Protein AF-A0A4Z0KUQ4-F1 (afdb_monomer_lite)

Foldseek 3Di:
DDQLVVLLVVLVVLLVVLVVVVVVQVPDPDDDPDPDDPLVSLVVLLVSLQSNLVSLVVVLVVDPDLVSSLVSLVSNLVSLVSSVVSPNPCSVLVSLQSLLVRPPLVSSVVCLVVLVVCVLLVNLSSLLSLLSNLLDPVPPPNPDNLSSLVSLVLNCVVPVPDPCSCVSCCVRQNVDPVSVVVSCVSCVPPDPVSRHSDDPPPD

Sequence (203 aa):
PNDPAIALGYFQRAAEILHRQLALRESTPYKLIDNGGYTDYENDLQNIHFSIGIC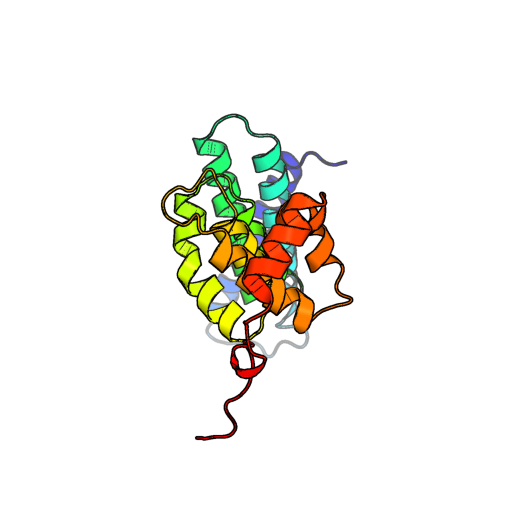NQRLSKQEFDTEKRSAYEKELLDNLWLAHQFGHKEAWGLFLLNIFEVKDITLAHKHLELVQQEANKGTLHAMVTLSRLHGNKHDRTLFNMKLSARWAHFAFTLYPDNEIVMDCLDHLHFDSFWKRFRFAWYTVRIPNSELPGQVNSMV

Radius of gyration: 20.31 Å; chains: 1; bounding box: 45×50×61 Å

Secondary structure (DSSP, 8-state):
---HHHHHHHHHHHHHHHHHHHHHHHT-SS----SS-TTHHHHHHHHHHHHHHHHHHHHHHH---HHHHHHHHHHHHHHHHHHHHTT-TTHHHHHHHHHHH-S-HHHHHHTHHHHHHHHHTT-HHHHHHHHHHHH-TT-TTT--HHHHHHHHHHHHHH-TT-HHHHHHHIIIIISSHHHHHHHHHHHTT--GGG-TT---S--

pLDDT: mean 90.64, std 12.78, range [38.56, 98.5]

Organism: NCBI:txid436295

Structure (mmCIF, N/CA/C/O backbone):
data_AF-A0A4Z0KUQ4-F1
#
_entry.id   AF-A0A4Z0KUQ4-F1
#
loop_
_atom_site.group_PDB
_atom_site.id
_atom_site.type_symbol
_atom_site.label_atom_id
_atom_site.label_alt_id
_atom_site.label_comp_id
_atom_site.label_asym_id
_atom_site.label_entity_id
_atom_site.label_seq_id
_atom_site.pdbx_PDB_ins_code
_atom_site.Cartn_x
_atom_site.Cartn_y
_atom_site.Cartn_z
_atom_site.occupancy
_atom_site.B_iso_or_equiv
_atom_site.auth_seq_id
_atom_site.auth_comp_id
_atom_site.auth_asym_id
_atom_site.auth_atom_id
_atom_site.pdbx_PDB_model_num
ATOM 1 N N . PRO A 1 1 ? -21.483 14.708 -1.318 1.00 51.06 1 PRO A N 1
ATOM 2 C CA . PRO A 1 1 ? -20.466 13.919 -0.578 1.00 51.06 1 PRO A CA 1
ATOM 3 C C . PRO A 1 1 ? -20.264 14.516 0.819 1.00 51.06 1 PRO A C 1
ATOM 5 O O . PRO A 1 1 ? -20.111 15.729 0.913 1.00 51.06 1 PRO A O 1
ATOM 8 N N . ASN A 1 2 ? -20.327 13.704 1.879 1.00 63.25 2 ASN A N 1
ATOM 9 C CA . ASN A 1 2 ? -20.108 14.183 3.249 1.00 63.25 2 ASN A CA 1
ATOM 10 C C . ASN A 1 2 ? -18.659 14.666 3.419 1.00 63.25 2 ASN A C 1
ATOM 12 O O . ASN A 1 2 ? -17.738 14.044 2.885 1.00 63.25 2 ASN A O 1
ATOM 16 N N . ASP A 1 3 ? -18.480 15.771 4.142 1.00 87.19 3 ASP A N 1
ATOM 17 C CA . ASP A 1 3 ? -17.174 16.331 4.495 1.00 87.19 3 ASP A CA 1
ATOM 18 C C . ASP A 1 3 ? -16.319 15.262 5.215 1.00 87.19 3 ASP A C 1
ATOM 20 O O . ASP A 1 3 ? -16.781 14.694 6.216 1.00 87.19 3 ASP A O 1
ATOM 24 N N . PRO A 1 4 ? -15.106 14.941 4.716 1.00 86.62 4 PRO A N 1
ATOM 25 C CA . PRO A 1 4 ? -14.260 13.907 5.303 1.00 86.62 4 PRO A CA 1
ATOM 26 C C . PRO A 1 4 ? -13.894 14.186 6.765 1.00 86.62 4 PRO A C 1
ATOM 28 O O . PRO A 1 4 ? -13.753 13.227 7.520 1.00 86.62 4 PRO A O 1
ATOM 31 N N . ALA A 1 5 ? -13.798 15.453 7.186 1.00 89.94 5 ALA A N 1
ATOM 32 C CA . ALA A 1 5 ? -13.508 15.812 8.573 1.00 89.94 5 ALA A CA 1
ATOM 33 C C . ALA A 1 5 ? -14.694 15.502 9.498 1.00 89.94 5 ALA A C 1
ATOM 35 O O . ALA A 1 5 ? -14.520 14.954 10.588 1.00 89.94 5 ALA A O 1
ATOM 36 N N . ILE A 1 6 ? -15.917 15.788 9.041 1.00 90.44 6 ILE A N 1
ATOM 37 C CA . ILE A 1 6 ? -17.140 15.465 9.785 1.00 90.44 6 ILE A CA 1
ATOM 38 C C . ILE A 1 6 ? -17.290 13.943 9.908 1.00 90.44 6 ILE A C 1
ATOM 40 O O . ILE A 1 6 ? -17.531 13.429 11.001 1.00 90.44 6 ILE A O 1
ATOM 44 N N . ALA A 1 7 ? -17.108 13.214 8.803 1.00 91.81 7 ALA A N 1
ATOM 45 C CA . ALA A 1 7 ? -17.169 11.754 8.794 1.00 91.81 7 ALA A CA 1
ATOM 46 C C . ALA A 1 7 ? -16.107 11.126 9.712 1.00 91.81 7 ALA A C 1
ATOM 48 O O . ALA A 1 7 ? -16.430 10.229 10.489 1.00 91.81 7 ALA A O 1
ATOM 49 N N . LEU A 1 8 ? -14.872 11.643 9.682 1.00 93.12 8 LEU A N 1
ATOM 50 C CA . LEU A 1 8 ? -13.786 11.201 10.557 1.00 93.12 8 LEU A CA 1
ATOM 51 C C . LEU A 1 8 ? -14.186 11.300 12.034 1.00 93.12 8 LEU A C 1
ATOM 53 O O . LEU A 1 8 ? -14.050 10.325 12.769 1.00 93.12 8 LEU A O 1
ATOM 57 N N . GLY A 1 9 ? -14.754 12.437 12.447 1.00 91.38 9 GLY A N 1
ATOM 58 C CA . GLY A 1 9 ? -15.203 12.634 13.825 1.00 91.38 9 GLY A CA 1
ATOM 59 C C . GLY A 1 9 ? -16.291 11.645 14.260 1.00 91.38 9 GLY A C 1
ATOM 60 O O . GLY A 1 9 ? -16.288 11.196 15.406 1.00 91.38 9 GLY A O 1
ATOM 61 N N . TYR A 1 10 ? -17.208 11.264 13.364 1.00 93.50 10 TYR A N 1
ATOM 62 C CA . TYR A 1 10 ? -18.207 10.232 13.664 1.00 93.50 10 TYR A CA 1
ATOM 63 C C . TYR A 1 10 ? -17.579 8.847 13.818 1.00 93.50 10 TYR A C 1
ATOM 65 O O . TYR A 1 10 ? -17.885 8.149 14.786 1.00 93.50 10 TYR A O 1
ATOM 73 N N . PHE A 1 11 ? -16.685 8.462 12.906 1.00 93.69 11 PHE A N 1
ATOM 74 C CA . PHE A 1 11 ? -16.031 7.157 12.965 1.00 93.69 11 PHE A CA 1
ATOM 75 C C . PHE A 1 11 ? -15.109 7.017 14.178 1.00 93.69 11 PHE A C 1
ATOM 77 O O . PHE A 1 11 ? -15.134 5.978 14.829 1.00 93.69 11 PHE A O 1
ATOM 84 N N . GLN A 1 12 ? -14.366 8.065 14.545 1.00 93.62 12 GLN A N 1
ATOM 85 C CA . GLN A 1 12 ? -13.533 8.065 15.752 1.00 93.62 12 GLN A CA 1
ATOM 86 C C . GLN A 1 12 ? -14.373 7.856 17.016 1.00 93.62 12 GLN A C 1
ATOM 88 O O . GLN A 1 12 ? -14.056 6.996 17.833 1.00 93.62 12 GLN A O 1
ATOM 93 N N . ARG A 1 13 ? -15.503 8.565 17.143 1.00 94.00 13 ARG A N 1
ATOM 94 C CA . ARG A 1 13 ? -16.426 8.369 18.273 1.00 94.00 13 ARG A CA 1
ATOM 95 C C . ARG A 1 13 ? -17.006 6.956 18.300 1.00 94.00 13 ARG A C 1
ATOM 97 O O . ARG A 1 13 ? -17.110 6.369 19.372 1.00 94.00 13 ARG A O 1
ATOM 104 N N . ALA A 1 14 ? -17.379 6.408 17.144 1.00 91.56 14 ALA A N 1
ATOM 105 C CA . ALA A 1 14 ? -17.883 5.041 17.053 1.00 91.56 14 ALA A CA 1
ATOM 106 C C . ALA A 1 14 ? -16.816 4.017 17.480 1.00 91.56 14 ALA A C 1
ATOM 108 O O . ALA A 1 14 ? -17.104 3.147 18.301 1.00 91.56 14 ALA A O 1
ATOM 109 N N . ALA A 1 15 ? -15.575 4.173 17.004 1.00 91.94 15 ALA A N 1
ATOM 110 C CA . ALA A 1 15 ? -14.448 3.334 17.403 1.00 91.94 15 ALA A CA 1
ATOM 111 C C . ALA A 1 15 ? -14.208 3.396 18.917 1.00 91.94 15 ALA A C 1
ATOM 113 O O . ALA A 1 15 ? -14.089 2.358 19.560 1.00 91.94 15 ALA A O 1
ATOM 114 N N . GLU A 1 16 ? -14.192 4.594 19.512 1.00 92.69 16 GLU A N 1
ATOM 115 C CA . GLU A 1 16 ? -14.018 4.761 20.961 1.00 92.69 16 GLU A CA 1
ATOM 116 C C . GLU A 1 16 ? -15.095 4.032 21.773 1.00 92.69 16 GLU A C 1
ATOM 118 O O . GLU A 1 16 ? -14.786 3.414 22.793 1.00 92.69 16 GLU A O 1
ATOM 123 N N . ILE A 1 17 ? -16.357 4.102 21.341 1.00 90.44 17 ILE A N 1
ATOM 124 C CA . ILE A 1 17 ? -17.463 3.411 22.013 1.00 90.44 17 ILE A CA 1
ATOM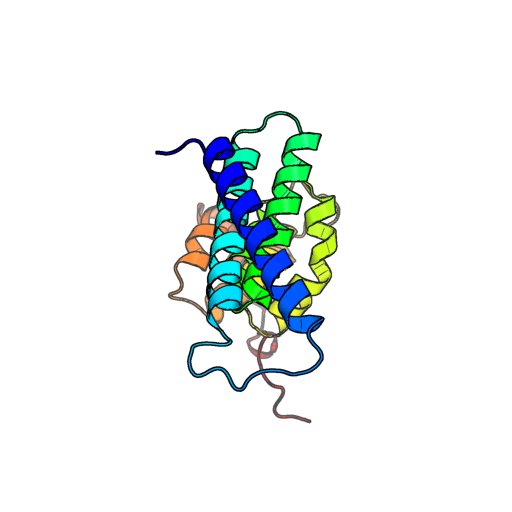 125 C C . ILE A 1 17 ? -17.248 1.897 21.949 1.00 90.44 17 ILE A C 1
ATOM 127 O O . ILE A 1 17 ? -17.331 1.235 22.983 1.00 90.44 17 ILE A O 1
ATOM 131 N N . LEU A 1 18 ? -16.933 1.353 20.771 1.00 87.31 18 LEU A N 1
ATOM 132 C CA . LEU A 1 18 ? -16.730 -0.086 20.586 1.00 87.31 18 LEU A CA 1
ATOM 133 C C . LEU A 1 18 ? -15.509 -0.606 21.352 1.00 87.31 18 LEU A C 1
ATOM 135 O O . LEU A 1 18 ? -15.608 -1.628 22.027 1.00 87.31 18 LEU A O 1
ATOM 139 N N . HIS A 1 19 ? -14.394 0.130 21.353 1.00 88.81 19 HIS A N 1
ATOM 140 C CA . HIS A 1 19 ? -13.215 -0.216 22.155 1.00 88.81 19 HIS A CA 1
ATOM 141 C C . HIS A 1 19 ? -13.530 -0.260 23.654 1.00 88.81 19 HIS A C 1
ATOM 143 O O . HIS A 1 19 ? -13.093 -1.177 24.349 1.00 88.81 19 HIS A O 1
ATOM 149 N N . ARG A 1 20 ? -14.347 0.671 24.170 1.00 88.38 20 ARG A N 1
ATOM 150 C CA . ARG A 1 20 ? -14.803 0.619 25.572 1.00 88.38 20 ARG A CA 1
ATOM 151 C C . ARG A 1 20 ? -15.671 -0.609 25.848 1.00 88.38 20 ARG A C 1
ATOM 153 O O . ARG A 1 20 ? -15.514 -1.216 26.903 1.00 88.38 20 ARG A O 1
ATOM 160 N N . GLN A 1 21 ? -16.554 -0.989 24.924 1.00 86.31 21 GLN A N 1
ATOM 161 C CA . GLN A 1 21 ? -17.380 -2.195 25.071 1.00 86.31 21 GLN A CA 1
ATOM 162 C C . GLN A 1 21 ? -16.525 -3.470 25.087 1.00 86.31 21 GLN A C 1
ATOM 164 O O . GLN A 1 21 ? -16.737 -4.336 25.937 1.00 86.31 21 GLN A O 1
ATOM 169 N N . LEU A 1 22 ? -15.512 -3.562 24.218 1.00 84.25 22 LEU A N 1
ATOM 170 C CA . LEU A 1 22 ? -14.559 -4.675 24.220 1.00 84.25 22 LEU A CA 1
ATOM 171 C C . LEU A 1 22 ? -13.760 -4.749 25.525 1.00 84.25 22 LEU A C 1
ATOM 173 O O . LEU A 1 22 ? -13.674 -5.820 26.123 1.00 84.25 22 LEU A O 1
ATOM 177 N N . ALA A 1 23 ? -13.247 -3.619 26.016 1.00 85.94 23 ALA A N 1
ATOM 178 C CA . ALA A 1 23 ? -12.504 -3.576 27.274 1.00 85.94 23 ALA A CA 1
ATOM 179 C C . ALA A 1 23 ? -13.372 -3.991 28.478 1.00 85.94 23 ALA A C 1
ATOM 181 O O . ALA A 1 23 ? -12.937 -4.771 29.328 1.00 85.94 23 ALA A O 1
ATOM 182 N N . LEU A 1 24 ? -14.627 -3.525 28.539 1.00 83.38 24 LEU A N 1
ATOM 183 C CA . LEU A 1 24 ? -15.583 -3.938 29.573 1.00 83.38 24 LEU A CA 1
ATOM 184 C C . LEU A 1 24 ? -15.838 -5.449 29.518 1.00 83.38 24 LEU A C 1
ATOM 186 O O . LEU A 1 24 ? -15.779 -6.128 30.548 1.00 83.38 24 LEU A O 1
ATOM 190 N N . ARG A 1 25 ? -16.039 -5.992 28.313 1.00 76.88 25 ARG A N 1
ATOM 191 C CA . ARG A 1 25 ? -16.217 -7.431 28.080 1.00 76.88 25 ARG A CA 1
ATOM 192 C C . ARG A 1 25 ? -15.020 -8.239 28.583 1.00 76.88 25 ARG A C 1
ATOM 194 O O . ARG A 1 25 ? -15.213 -9.232 29.280 1.00 76.88 25 ARG A O 1
ATOM 201 N N . GLU A 1 26 ? -13.799 -7.818 28.265 1.00 79.62 26 GLU A N 1
ATOM 202 C CA . GLU A 1 26 ? -12.569 -8.494 28.704 1.00 79.62 26 GLU A CA 1
ATOM 203 C C . GLU A 1 26 ? -12.367 -8.443 30.221 1.00 79.62 26 GLU A C 1
ATOM 205 O O . GLU A 1 26 ? -11.843 -9.389 30.804 1.00 79.62 26 GLU A O 1
ATOM 210 N N . SER A 1 27 ? -12.837 -7.379 30.876 1.00 80.69 27 SER A N 1
ATOM 211 C CA . SER A 1 27 ? -12.729 -7.215 32.329 1.00 80.69 27 SER A CA 1
ATOM 212 C C . SER A 1 27 ? -13.768 -8.002 33.147 1.00 80.69 27 SER A C 1
ATOM 214 O O . SER A 1 27 ? -13.696 -8.017 34.376 1.00 80.69 27 SER A O 1
ATOM 216 N N . THR A 1 28 ? -14.740 -8.661 32.500 1.00 75.50 28 THR A N 1
ATOM 217 C CA . THR A 1 28 ? -15.858 -9.326 33.190 1.00 75.50 28 THR A CA 1
ATOM 218 C C . THR A 1 28 ? -15.502 -10.781 33.573 1.00 75.50 28 THR A C 1
ATOM 220 O O . THR A 1 28 ? -15.271 -11.603 32.685 1.00 75.50 28 THR A O 1
ATOM 223 N N . PRO A 1 29 ? -15.489 -11.153 34.875 1.00 60.44 29 PRO A N 1
ATOM 224 C CA . PRO A 1 29 ? -14.924 -12.424 35.363 1.00 60.44 29 PRO A CA 1
ATOM 225 C C . PRO A 1 29 ? -15.766 -13.678 35.072 1.00 60.44 29 PRO A C 1
ATOM 227 O O . PRO A 1 29 ? -15.249 -14.790 35.159 1.00 60.44 29 PRO A O 1
ATOM 230 N N . TYR A 1 30 ? -17.039 -13.525 34.695 1.00 62.09 30 TYR A N 1
ATOM 231 C CA . TYR A 1 30 ? -17.918 -14.633 34.316 1.00 62.09 30 TYR A CA 1
ATOM 232 C C . TYR A 1 30 ? -18.539 -14.340 32.953 1.00 62.09 30 TYR A C 1
ATOM 234 O O . TYR A 1 30 ? -19.497 -13.575 32.846 1.00 62.09 30 TYR A O 1
ATOM 242 N N . LYS A 1 31 ? -17.974 -14.937 31.900 1.00 61.03 31 LYS A N 1
ATOM 243 C CA . LYS A 1 31 ? -18.536 -14.866 30.549 1.00 61.03 31 LYS A CA 1
ATOM 244 C C . LYS A 1 31 ? -19.865 -15.620 30.553 1.00 61.03 31 LYS A C 1
ATOM 246 O O . LYS A 1 31 ? -19.872 -16.849 30.582 1.00 61.03 31 LYS A O 1
ATOM 251 N N . LEU A 1 32 ? -20.984 -14.898 30.565 1.00 60.72 32 LEU A N 1
ATOM 252 C CA . LEU A 1 32 ? -22.274 -15.490 30.217 1.00 60.72 32 LEU A CA 1
ATOM 253 C C . LEU A 1 32 ? -22.120 -16.113 28.822 1.00 60.72 32 LEU A C 1
ATOM 255 O O . LEU A 1 32 ? -21.548 -15.479 27.933 1.00 60.72 32 LEU A O 1
ATOM 259 N N . ILE A 1 33 ? -22.547 -17.369 28.663 1.00 54.16 33 ILE A N 1
ATOM 260 C CA . ILE A 1 33 ? -22.587 -18.036 27.358 1.00 54.16 33 ILE A CA 1
ATOM 261 C C . ILE A 1 33 ? -23.578 -17.240 26.513 1.00 54.16 33 ILE A C 1
ATOM 263 O O . ILE A 1 33 ? -24.777 -17.258 26.792 1.00 54.16 33 ILE A O 1
ATOM 267 N N . ASP A 1 34 ? -23.058 -16.486 25.551 1.00 55.22 34 ASP A N 1
ATOM 268 C CA . ASP A 1 34 ? -23.842 -15.537 24.778 1.00 55.22 34 ASP A CA 1
ATOM 269 C C . ASP A 1 34 ? -24.348 -16.210 23.500 1.00 55.22 34 ASP A C 1
ATOM 271 O O . ASP A 1 34 ? -23.573 -16.755 22.710 1.00 55.22 34 ASP A O 1
ATOM 275 N N . ASN A 1 35 ? -25.666 -16.198 23.310 1.00 49.53 35 ASN A N 1
ATOM 276 C CA . ASN A 1 35 ? -26.345 -16.828 22.174 1.00 49.53 35 ASN A CA 1
ATOM 277 C C . ASN A 1 35 ? -26.387 -15.910 20.930 1.00 49.53 35 ASN A C 1
ATOM 279 O O . ASN A 1 35 ? -27.136 -16.184 19.992 1.00 49.53 35 ASN A O 1
ATOM 283 N N . GLY A 1 36 ? -25.587 -14.837 20.904 1.00 47.56 36 GLY A N 1
ATOM 284 C CA . GLY A 1 36 ? -25.472 -13.900 19.786 1.00 47.56 36 GLY A CA 1
ATOM 285 C C . GLY A 1 36 ? -24.078 -13.275 19.678 1.00 47.56 36 GLY A C 1
ATOM 286 O O . GLY A 1 36 ? -23.738 -12.378 20.434 1.00 47.56 36 GLY A O 1
ATOM 287 N N . GLY A 1 37 ? -23.290 -13.760 18.713 1.00 49.44 37 GLY A N 1
ATOM 288 C CA . GLY A 1 37 ? -22.273 -12.992 17.982 1.00 49.44 37 GLY A CA 1
ATOM 289 C C . GLY A 1 37 ? -21.141 -12.316 18.762 1.00 49.44 37 GLY A C 1
ATOM 290 O O . GLY A 1 37 ? -20.979 -11.105 18.666 1.00 49.44 37 GLY A O 1
ATOM 291 N N . TYR A 1 38 ? -20.244 -13.080 19.397 1.00 54.09 38 TYR A N 1
ATOM 292 C CA . TYR A 1 38 ? -18.947 -12.578 19.908 1.00 54.09 38 TYR A CA 1
ATOM 293 C C . TYR A 1 38 ? -18.060 -11.862 18.858 1.00 54.09 38 TYR A C 1
ATOM 295 O O . TYR A 1 38 ? -16.994 -11.372 19.208 1.00 54.09 38 TYR A O 1
ATOM 303 N N . THR A 1 39 ? -18.474 -11.837 17.590 1.00 61.16 39 THR A N 1
ATOM 304 C CA . THR A 1 39 ? -17.762 -11.323 16.416 1.00 61.16 39 THR A CA 1
ATOM 305 C C . THR A 1 39 ? -18.233 -9.949 15.941 1.00 61.16 39 THR A C 1
ATOM 307 O O . THR A 1 39 ? -17.596 -9.384 15.057 1.00 61.16 39 THR A O 1
ATOM 310 N N . ASP A 1 40 ? -19.347 -9.420 16.453 1.00 74.69 40 ASP A N 1
ATOM 311 C CA . ASP A 1 40 ? -20.020 -8.282 15.809 1.00 74.69 40 ASP A CA 1
ATOM 312 C C . ASP A 1 40 ? -19.296 -6.950 16.059 1.00 74.69 40 ASP A C 1
ATOM 314 O O . ASP A 1 40 ? -19.114 -6.171 15.127 1.00 74.69 40 ASP A O 1
ATOM 318 N N . TYR A 1 41 ? -18.763 -6.721 17.265 1.00 81.44 41 TYR A N 1
ATOM 319 C CA . TYR A 1 41 ? -18.002 -5.499 17.564 1.00 81.44 41 TYR A CA 1
ATOM 320 C C . TYR A 1 41 ? -16.649 -5.453 16.852 1.00 81.44 41 TYR A C 1
ATOM 322 O O . TYR A 1 41 ? -16.261 -4.408 16.336 1.00 81.44 41 TYR A O 1
ATOM 330 N N . GLU A 1 42 ? -15.930 -6.571 16.788 1.00 84.25 42 GLU A N 1
ATOM 331 C CA . GLU A 1 42 ? -14.692 -6.694 16.020 1.00 84.25 42 GLU A CA 1
ATOM 332 C C . GLU A 1 42 ? -14.955 -6.530 14.514 1.00 84.25 42 GLU A C 1
ATOM 334 O O . GLU A 1 42 ? -14.201 -5.834 13.828 1.00 84.25 42 GLU A O 1
ATOM 339 N N . ASN A 1 43 ? -16.064 -7.092 14.013 1.00 86.12 43 ASN A N 1
ATOM 340 C CA . ASN A 1 43 ? -16.505 -6.910 12.630 1.00 86.12 43 ASN A CA 1
ATOM 341 C C . ASN A 1 43 ? -16.902 -5.459 12.313 1.00 86.12 43 ASN A C 1
ATOM 343 O O . ASN A 1 43 ? -16.689 -4.998 11.190 1.00 86.12 43 ASN A O 1
ATOM 347 N N . ASP A 1 44 ? -17.461 -4.725 13.269 1.00 89.44 44 ASP A N 1
ATOM 348 C CA . ASP A 1 44 ? -17.744 -3.302 13.099 1.00 89.44 44 ASP A CA 1
ATOM 349 C C . ASP A 1 44 ? -16.452 -2.477 13.150 1.00 89.44 44 ASP A C 1
ATOM 351 O O . ASP A 1 44 ? -16.246 -1.580 12.327 1.00 89.44 44 ASP A O 1
ATOM 355 N N . LEU A 1 45 ? -15.531 -2.819 14.057 1.00 92.38 45 LEU A N 1
ATOM 356 C CA . LEU A 1 45 ? -14.241 -2.143 14.198 1.00 92.38 45 LEU A CA 1
ATOM 357 C C . LEU A 1 45 ? -13.367 -2.263 12.950 1.00 92.38 45 LEU A C 1
ATOM 359 O O . LEU A 1 45 ? -12.765 -1.260 12.564 1.00 92.38 45 LEU A O 1
ATOM 363 N N . GLN A 1 46 ? -13.325 -3.418 12.273 1.00 93.81 46 GLN A N 1
ATOM 364 C CA . GLN A 1 46 ? -12.585 -3.532 11.006 1.00 93.81 46 GLN A CA 1
ATOM 365 C C . GLN A 1 46 ? -13.078 -2.517 9.958 1.00 93.81 46 GLN A C 1
ATOM 367 O O . GLN A 1 46 ? -12.266 -1.862 9.303 1.00 93.81 46 GLN A O 1
ATOM 372 N N . ASN A 1 47 ? -14.397 -2.324 9.837 1.00 94.62 47 ASN A N 1
ATOM 373 C CA . ASN A 1 47 ? -15.003 -1.423 8.853 1.00 94.62 47 ASN A CA 1
ATOM 374 C C . ASN A 1 47 ? -14.842 0.048 9.255 1.00 94.62 47 ASN A C 1
ATOM 376 O O . ASN A 1 47 ? -14.618 0.918 8.406 1.00 94.62 47 ASN A O 1
ATOM 380 N N . ILE A 1 48 ? -14.936 0.337 10.555 1.00 95.31 48 ILE A N 1
ATOM 381 C CA . ILE A 1 48 ? -14.741 1.683 11.096 1.00 95.31 48 ILE A CA 1
ATOM 382 C C . ILE A 1 48 ? -13.288 2.119 10.917 1.00 95.31 48 ILE A C 1
ATOM 384 O O . ILE A 1 48 ? -13.055 3.196 10.372 1.00 95.31 48 ILE A O 1
ATOM 388 N N . HIS A 1 49 ? -12.313 1.288 11.294 1.00 97.81 49 HIS A N 1
ATOM 389 C CA . HIS A 1 49 ? -10.898 1.600 11.092 1.00 97.81 49 HIS A CA 1
ATOM 390 C C . HIS A 1 49 ? -10.566 1.776 9.608 1.00 97.81 49 HIS A C 1
ATOM 392 O O . HIS A 1 49 ? -9.905 2.746 9.237 1.00 97.81 49 HIS A O 1
ATOM 398 N N . PHE A 1 50 ? -11.108 0.926 8.732 1.00 97.25 50 PHE A N 1
ATOM 399 C CA . PHE A 1 50 ? -10.958 1.110 7.291 1.00 97.25 50 PHE A CA 1
ATOM 400 C C . PHE A 1 50 ? -11.486 2.481 6.839 1.00 97.25 50 PHE A C 1
ATOM 402 O O . PHE A 1 50 ? -10.789 3.230 6.153 1.00 97.25 50 PHE A O 1
ATOM 409 N N . SER A 1 51 ? -12.682 2.862 7.296 1.00 96.75 51 SER A N 1
ATOM 410 C CA . SER A 1 51 ? -13.311 4.146 6.965 1.00 96.75 51 SER A CA 1
ATOM 411 C C . SER A 1 51 ? -12.528 5.353 7.497 1.00 96.75 51 SER A C 1
ATOM 413 O O . SER A 1 51 ? -12.385 6.349 6.783 1.00 96.75 51 SER A O 1
ATOM 415 N N . ILE A 1 52 ? -11.965 5.261 8.709 1.00 97.50 52 ILE A N 1
ATOM 416 C CA . ILE A 1 52 ? -11.053 6.271 9.272 1.00 97.50 52 ILE A CA 1
ATOM 417 C C . ILE A 1 52 ? -9.830 6.432 8.365 1.00 97.50 52 ILE A C 1
ATOM 419 O O . ILE A 1 52 ? -9.474 7.560 8.018 1.00 97.50 52 ILE A O 1
ATOM 423 N N . GLY A 1 53 ? -9.234 5.320 7.921 1.00 97.00 53 GLY A N 1
ATOM 424 C CA . GLY A 1 53 ? -8.134 5.325 6.959 1.00 97.00 53 GLY A CA 1
ATOM 425 C C . GLY A 1 53 ? -8.490 6.112 5.694 1.00 97.00 53 GLY A C 1
ATOM 426 O O . GLY A 1 53 ? -7.811 7.079 5.350 1.00 97.00 53 GLY A O 1
ATOM 427 N N . ILE A 1 54 ? -9.614 5.789 5.051 1.00 96.62 54 ILE A N 1
ATOM 428 C CA . ILE A 1 54 ? -10.072 6.489 3.838 1.00 96.62 54 ILE A CA 1
ATOM 429 C C . ILE A 1 54 ? -10.310 7.990 4.078 1.00 96.62 54 ILE A C 1
ATOM 431 O O . ILE A 1 54 ? -9.962 8.814 3.226 1.00 96.62 54 ILE A O 1
ATOM 435 N N . CYS A 1 55 ? -10.875 8.377 5.225 1.00 96.62 55 CYS A N 1
ATOM 436 C CA . CYS A 1 55 ? -11.025 9.786 5.594 1.00 96.62 5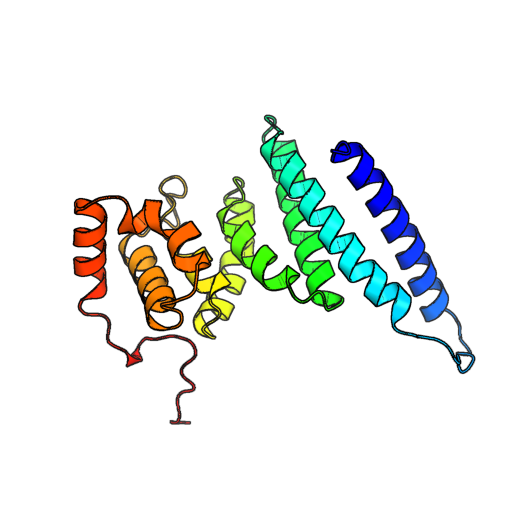5 CYS A CA 1
ATOM 437 C C . CYS A 1 55 ? -9.667 10.494 5.683 1.00 96.62 55 CYS A C 1
ATOM 439 O O . CYS A 1 55 ? -9.488 11.543 5.060 1.00 96.62 55 CYS A O 1
ATOM 441 N N . ASN A 1 56 ? -8.701 9.900 6.384 1.00 97.25 56 ASN A N 1
ATOM 442 C CA . ASN A 1 56 ? -7.354 10.450 6.520 1.00 97.25 56 ASN A CA 1
ATOM 443 C C . ASN A 1 56 ? -6.621 10.549 5.174 1.00 97.25 56 ASN A C 1
ATOM 445 O O . ASN A 1 56 ? -5.963 11.554 4.917 1.00 97.25 56 ASN A O 1
ATOM 449 N N . GLN A 1 57 ? -6.808 9.588 4.262 1.00 96.38 57 GLN A N 1
ATOM 450 C CA . GLN A 1 57 ? -6.264 9.673 2.900 1.00 96.38 57 GLN A CA 1
ATOM 451 C C . GLN A 1 57 ? -6.818 10.879 2.124 1.00 96.38 57 GLN A C 1
ATOM 453 O O . GLN A 1 57 ? -6.106 11.535 1.364 1.00 96.38 57 GLN A O 1
ATOM 458 N N . ARG A 1 58 ? -8.113 11.175 2.276 1.00 95.50 58 ARG A N 1
ATOM 459 C CA . ARG A 1 58 ? -8.739 12.326 1.607 1.00 95.50 58 ARG A CA 1
ATOM 460 C C . ARG A 1 58 ? -8.257 13.642 2.205 1.00 95.50 58 ARG A C 1
ATOM 462 O O . ARG A 1 58 ? -7.958 14.563 1.450 1.00 95.50 58 ARG A O 1
ATOM 469 N N . LEU A 1 59 ? -8.157 13.710 3.532 1.00 95.75 59 LEU A N 1
ATOM 470 C CA . LEU A 1 59 ? -7.659 14.886 4.244 1.00 95.75 59 LEU A CA 1
ATOM 471 C C . LEU A 1 59 ? -6.189 15.161 3.907 1.00 95.75 59 LEU A C 1
ATOM 473 O O . LEU A 1 59 ? -5.850 16.294 3.581 1.00 95.75 59 LEU A O 1
ATOM 477 N N . SER A 1 60 ? -5.333 14.135 3.859 1.00 96.25 60 SER A N 1
ATOM 478 C CA . SER A 1 60 ? -3.920 14.304 3.493 1.00 96.25 60 SER A CA 1
ATOM 479 C C . SER A 1 60 ? -3.734 14.836 2.065 1.00 96.25 60 SER A C 1
ATOM 481 O O . SER A 1 60 ? -2.837 15.641 1.810 1.00 96.25 60 SER A O 1
ATOM 483 N N . LYS A 1 61 ? -4.609 14.449 1.127 1.00 94.50 61 LYS A N 1
ATOM 484 C CA . LYS A 1 61 ? -4.604 14.955 -0.258 1.00 94.50 61 LYS A CA 1
ATOM 485 C C . LYS A 1 61 ? -5.035 16.423 -0.365 1.00 94.50 61 LYS A C 1
ATOM 487 O O . LYS A 1 61 ? -4.650 17.083 -1.328 1.00 94.50 61 LYS A O 1
ATOM 492 N N . GLN A 1 62 ? -5.814 16.923 0.595 1.00 94.12 62 GLN A N 1
ATOM 493 C CA . GLN A 1 62 ? -6.308 18.306 0.645 1.00 94.12 62 GLN A CA 1
ATOM 494 C C . GLN A 1 62 ? -5.431 19.229 1.505 1.00 94.12 62 GLN A C 1
ATOM 496 O O . GLN A 1 62 ? -5.533 20.447 1.385 1.00 94.12 62 GLN A O 1
ATOM 501 N N . GLU A 1 63 ? -4.578 18.664 2.361 1.00 94.75 63 GLU A N 1
ATOM 502 C CA . GLU A 1 63 ? -3.754 19.414 3.304 1.00 94.75 63 GLU A CA 1
ATOM 503 C C . GLU A 1 63 ? -2.459 19.942 2.658 1.00 94.75 63 GLU A C 1
ATOM 505 O O . GLU A 1 63 ? -1.678 19.211 2.032 1.00 94.75 63 GLU A O 1
ATOM 510 N N . PHE A 1 64 ? -2.225 21.241 2.840 1.00 93.19 64 PHE A N 1
ATOM 511 C CA . PHE A 1 64 ? -1.044 21.944 2.342 1.00 93.19 64 PHE A CA 1
ATOM 512 C C . PHE A 1 64 ? 0.061 22.004 3.395 1.00 93.19 64 PHE A C 1
ATOM 514 O O . PHE A 1 64 ? 1.243 21.999 3.039 1.00 93.19 64 PHE A O 1
ATOM 521 N N . ASP A 1 65 ? -0.313 22.030 4.676 1.00 96.12 65 ASP A N 1
ATOM 522 C CA . ASP A 1 65 ? 0.640 21.988 5.773 1.00 96.12 65 ASP A CA 1
ATOM 523 C C . ASP A 1 65 ? 1.320 20.614 5.852 1.00 96.12 65 ASP A C 1
ATOM 525 O O . ASP A 1 65 ? 0.679 19.563 5.882 1.00 96.12 65 ASP A O 1
ATOM 529 N N . THR A 1 66 ? 2.653 20.606 5.848 1.00 93.88 66 THR A N 1
ATOM 530 C CA . THR A 1 66 ? 3.412 19.351 5.738 1.00 93.88 66 THR A CA 1
ATOM 531 C C . THR A 1 66 ? 3.322 18.508 7.006 1.00 93.88 66 THR A C 1
ATOM 533 O O . THR A 1 66 ? 3.261 17.283 6.903 1.00 93.88 66 THR A O 1
ATOM 536 N N . GLU A 1 67 ? 3.277 19.140 8.178 1.00 94.81 67 GLU A N 1
ATOM 537 C CA . GLU A 1 67 ? 3.206 18.440 9.460 1.00 94.81 67 GLU A CA 1
ATOM 538 C C . GLU A 1 67 ? 1.829 17.800 9.650 1.00 94.81 67 GLU A C 1
ATOM 540 O O . GLU A 1 67 ? 1.731 16.596 9.890 1.00 94.81 67 GLU A O 1
ATOM 545 N N . LYS A 1 68 ? 0.753 18.563 9.426 1.00 95.19 68 LYS A N 1
ATOM 546 C CA . LYS A 1 68 ? -0.619 18.040 9.468 1.00 95.19 68 LYS A CA 1
ATOM 547 C C . LYS A 1 68 ? -0.849 16.947 8.437 1.00 95.19 68 LYS A C 1
ATOM 549 O O . LYS A 1 68 ? -1.475 15.935 8.745 1.00 95.19 68 LYS A O 1
ATOM 554 N N . ARG A 1 69 ? -0.321 17.111 7.221 1.00 96.81 69 ARG A N 1
ATOM 555 C CA . ARG A 1 69 ? -0.412 16.070 6.196 1.00 96.81 69 ARG A CA 1
ATOM 556 C C . ARG A 1 69 ? 0.290 14.788 6.637 1.00 96.81 69 ARG A C 1
ATOM 558 O O . ARG A 1 69 ? -0.308 13.728 6.498 1.00 96.81 69 ARG A O 1
ATOM 565 N N . SER A 1 70 ? 1.513 14.877 7.169 1.00 95.81 70 SER A N 1
ATOM 566 C CA . SER A 1 70 ? 2.242 13.709 7.691 1.00 95.81 70 SER A CA 1
ATOM 567 C C . SER A 1 70 ? 1.463 13.028 8.825 1.00 95.81 70 SER A C 1
ATOM 569 O O . SER A 1 70 ? 1.352 11.803 8.845 1.00 95.81 70 SER A O 1
ATOM 571 N N . ALA A 1 71 ? 0.817 13.802 9.706 1.00 96.88 71 ALA A N 1
ATOM 572 C CA . ALA A 1 71 ? -0.057 13.247 10.737 1.00 96.88 71 ALA A CA 1
ATOM 573 C C . ALA A 1 71 ? -1.234 12.452 10.138 1.00 96.88 71 ALA A C 1
ATOM 575 O O . ALA A 1 71 ? -1.467 11.317 10.547 1.00 96.88 71 ALA A O 1
ATOM 576 N N . TYR A 1 72 ? -1.928 12.985 9.124 1.00 97.75 72 TYR A N 1
ATOM 577 C CA . TYR A 1 72 ? -2.987 12.242 8.427 1.00 97.75 72 TYR A CA 1
ATOM 578 C C . TYR A 1 72 ? -2.460 11.004 7.687 1.00 97.75 72 TYR A C 1
ATOM 580 O O . TYR A 1 72 ? -3.104 9.961 7.703 1.00 97.75 72 TYR A O 1
ATOM 588 N N . GLU A 1 73 ? -1.296 11.092 7.041 1.00 97.88 73 GLU A N 1
ATOM 589 C CA . GLU A 1 73 ? -0.651 9.957 6.364 1.00 97.88 73 GLU A CA 1
ATOM 590 C C . GLU A 1 73 ? -0.311 8.831 7.348 1.00 97.88 73 GLU A C 1
ATOM 592 O O . GLU A 1 73 ? -0.546 7.658 7.054 1.00 97.88 73 GLU A O 1
ATOM 597 N N . LYS A 1 74 ? 0.172 9.182 8.542 1.00 98.00 74 LYS A N 1
ATOM 598 C CA . LYS A 1 74 ? 0.413 8.223 9.619 1.00 98.00 74 LYS A CA 1
ATOM 599 C C . LYS A 1 74 ? -0.889 7.578 10.096 1.00 98.00 74 LYS A C 1
ATOM 601 O O . LYS A 1 74 ? -0.984 6.356 10.114 1.00 98.00 74 LYS A O 1
ATOM 606 N N . GLU A 1 75 ? -1.904 8.380 10.415 1.00 97.75 75 GLU A N 1
ATOM 607 C CA . GLU A 1 75 ? -3.206 7.875 10.870 1.00 97.75 75 GLU A CA 1
ATOM 608 C C . GLU A 1 75 ? -3.888 6.988 9.819 1.00 97.75 75 GLU A C 1
ATOM 610 O O . GLU A 1 75 ? -4.553 6.013 10.164 1.00 97.75 75 GLU A O 1
ATOM 615 N N . LEU A 1 76 ? -3.709 7.281 8.530 1.00 98.19 76 LEU A N 1
ATOM 616 C CA . LEU A 1 76 ? -4.136 6.411 7.436 1.00 98.19 76 LEU A CA 1
ATOM 617 C C . LEU A 1 76 ? -3.506 5.016 7.551 1.00 98.19 76 LEU A C 1
ATOM 619 O O . LEU A 1 76 ? -4.232 4.020 7.542 1.00 98.19 76 LEU A O 1
ATOM 623 N N . LEU A 1 77 ? -2.177 4.937 7.652 1.00 98.31 77 LEU A N 1
ATOM 624 C CA . LEU A 1 77 ? -1.470 3.657 7.709 1.00 98.31 77 LEU A CA 1
ATOM 625 C C . LEU A 1 77 ? -1.793 2.890 8.997 1.00 98.31 77 LEU A C 1
ATOM 627 O O . LEU A 1 77 ? -2.091 1.697 8.929 1.00 98.31 77 LEU A O 1
ATOM 631 N N . ASP A 1 78 ? -1.820 3.572 10.142 1.00 98.12 78 ASP A N 1
ATOM 632 C CA . ASP A 1 78 ? -2.137 2.965 11.439 1.00 98.12 78 ASP A CA 1
ATOM 633 C C . ASP A 1 78 ? -3.559 2.372 11.444 1.00 98.12 78 ASP A C 1
ATOM 635 O O . ASP A 1 78 ? -3.774 1.244 11.892 1.00 98.12 78 ASP A O 1
ATOM 639 N N . ASN A 1 79 ? -4.542 3.077 10.873 1.00 98.19 79 ASN A N 1
ATOM 640 C CA . ASN A 1 79 ? -5.918 2.581 10.817 1.00 98.19 79 ASN A CA 1
ATOM 641 C C . ASN A 1 79 ? -6.121 1.463 9.786 1.00 98.19 79 ASN A C 1
ATOM 643 O O . ASN A 1 79 ? -6.885 0.537 10.048 1.00 98.19 79 ASN A O 1
ATOM 647 N N . LEU A 1 80 ? -5.425 1.484 8.645 1.00 98.31 80 LEU A N 1
ATOM 648 C CA . LEU A 1 80 ? -5.450 0.347 7.717 1.00 98.31 80 LEU A CA 1
ATOM 649 C C . LEU A 1 80 ? -4.792 -0.897 8.331 1.00 98.31 80 LEU A C 1
ATOM 651 O O . LEU A 1 80 ? -5.290 -2.008 8.144 1.00 98.31 80 LEU A O 1
ATOM 655 N N . TRP A 1 81 ? -3.724 -0.722 9.113 1.00 97.50 81 TRP A N 1
ATOM 656 C CA . TRP A 1 81 ? -3.127 -1.810 9.883 1.00 97.50 81 TRP A CA 1
ATOM 657 C C . TRP A 1 81 ? -4.120 -2.391 10.897 1.00 97.50 81 TRP A C 1
ATOM 659 O O . TRP A 1 81 ? -4.326 -3.602 10.920 1.00 97.50 81 TRP A O 1
ATOM 669 N N . LEU A 1 82 ? -4.792 -1.548 11.688 1.00 96.62 82 LEU A N 1
ATOM 670 C CA . LEU A 1 82 ? -5.811 -2.002 12.642 1.00 96.62 82 LEU A CA 1
ATOM 671 C C . LEU A 1 82 ? -6.977 -2.711 11.948 1.00 96.62 82 LEU A C 1
ATOM 673 O O . LEU A 1 82 ? -7.382 -3.786 12.382 1.00 96.62 82 LEU A O 1
ATOM 677 N N . ALA A 1 83 ? -7.476 -2.165 10.839 1.00 97.06 83 ALA A N 1
ATOM 678 C CA . ALA A 1 83 ? -8.522 -2.809 10.051 1.00 97.06 83 ALA A CA 1
ATOM 679 C C . ALA A 1 83 ? -8.092 -4.209 9.586 1.00 97.06 83 ALA A C 1
ATOM 681 O O . ALA A 1 83 ? -8.873 -5.153 9.682 1.00 97.06 83 ALA A O 1
ATOM 682 N N . HIS A 1 84 ? -6.840 -4.367 9.145 1.00 96.38 84 HIS A N 1
ATOM 683 C CA . HIS A 1 84 ? -6.281 -5.674 8.808 1.00 96.38 84 HIS A CA 1
ATOM 684 C C . HIS A 1 84 ? -6.226 -6.618 10.022 1.00 96.38 84 HIS A C 1
ATOM 686 O O . HIS A 1 84 ? -6.643 -7.768 9.896 1.00 96.38 84 HIS A O 1
ATOM 692 N N . GLN A 1 85 ? -5.779 -6.142 11.191 1.00 94.88 85 GLN A N 1
ATOM 693 C CA . GLN A 1 85 ? -5.737 -6.942 12.425 1.00 94.88 85 GLN A CA 1
ATOM 694 C C . GLN A 1 85 ? -7.128 -7.439 12.852 1.00 94.88 85 GLN A C 1
ATOM 696 O O . GLN A 1 85 ? -7.253 -8.559 13.340 1.00 94.88 85 GLN A O 1
ATOM 701 N N . PHE A 1 86 ? -8.177 -6.647 12.614 1.00 92.00 86 PHE A N 1
ATOM 702 C CA . PHE A 1 86 ? -9.569 -7.045 12.853 1.00 92.00 86 PHE A CA 1
ATOM 703 C C . PHE A 1 86 ? -10.188 -7.898 11.726 1.00 92.00 86 PHE A C 1
ATOM 705 O O . PHE A 1 86 ? -11.335 -8.318 11.847 1.00 92.00 86 PHE A O 1
ATOM 712 N N . GLY A 1 87 ? -9.445 -8.197 10.654 1.00 92.25 87 GLY A N 1
ATOM 713 C CA . GLY A 1 87 ? -9.872 -9.119 9.595 1.00 92.25 87 GLY A CA 1
ATOM 714 C C . GLY A 1 87 ? -10.363 -8.472 8.297 1.00 92.25 87 GLY A C 1
ATOM 715 O O . GLY A 1 87 ? -10.844 -9.191 7.414 1.00 92.25 87 GLY A O 1
ATOM 716 N N . HIS A 1 88 ? -10.210 -7.152 8.121 1.00 95.50 88 HIS A N 1
ATOM 717 C CA . HIS A 1 88 ? -10.674 -6.476 6.907 1.00 95.50 88 HIS A CA 1
ATOM 718 C C . HIS A 1 88 ? -9.909 -6.981 5.679 1.00 95.50 88 HIS A C 1
ATOM 720 O O . HIS A 1 88 ? -8.696 -6.783 5.547 1.00 95.50 88 HIS A O 1
ATOM 726 N N . LYS A 1 89 ? -10.635 -7.579 4.731 1.00 93.69 89 LYS A N 1
ATOM 727 C CA . LYS A 1 89 ? -10.048 -8.284 3.577 1.00 93.69 89 LYS A CA 1
ATOM 728 C C . LYS A 1 89 ? -9.189 -7.389 2.683 1.00 93.69 89 LYS A C 1
ATOM 730 O O . LYS A 1 89 ? -8.153 -7.823 2.193 1.00 93.69 89 LYS A O 1
ATOM 735 N N . GLU A 1 90 ? -9.603 -6.141 2.484 1.00 94.62 90 GLU A N 1
ATOM 736 C CA . GLU A 1 90 ? -8.933 -5.210 1.561 1.00 94.62 90 GLU A CA 1
ATOM 737 C C . GLU A 1 90 ? -7.872 -4.337 2.241 1.00 94.62 90 GLU A C 1
ATOM 739 O O . GLU A 1 90 ? -7.048 -3.714 1.569 1.00 94.62 90 GLU A O 1
ATOM 744 N N . ALA A 1 91 ? -7.872 -4.275 3.578 1.00 96.88 91 ALA A N 1
ATOM 745 C CA . ALA A 1 91 ? -7.073 -3.287 4.296 1.00 96.88 91 ALA A CA 1
ATOM 746 C C . ALA A 1 91 ? -5.574 -3.530 4.123 1.00 96.88 91 ALA A C 1
ATOM 748 O O . ALA A 1 91 ? -4.814 -2.575 4.005 1.00 96.88 91 ALA A O 1
ATOM 749 N N . TRP A 1 92 ? -5.155 -4.795 4.032 1.00 97.69 92 TRP A N 1
ATOM 750 C CA . TRP A 1 92 ? -3.748 -5.140 3.851 1.00 97.69 92 TRP A CA 1
ATOM 751 C C . TRP A 1 92 ? -3.185 -4.679 2.505 1.00 97.69 92 TRP A C 1
ATOM 753 O O . TRP A 1 92 ? -2.111 -4.080 2.447 1.00 97.69 92 TRP A O 1
ATOM 763 N N . GLY A 1 93 ? -3.932 -4.902 1.420 1.00 96.62 93 GLY A N 1
ATOM 764 C CA . GLY A 1 93 ? -3.535 -4.448 0.088 1.00 96.62 93 GLY A CA 1
ATOM 765 C C . GLY A 1 93 ? -3.432 -2.926 0.019 1.00 96.62 93 GLY A C 1
ATOM 766 O O . GLY A 1 93 ? -2.423 -2.395 -0.447 1.00 96.62 93 GLY A O 1
ATOM 767 N N . LEU A 1 94 ? -4.431 -2.219 0.561 1.00 97.19 94 LEU A N 1
ATOM 768 C CA . LEU A 1 94 ? -4.407 -0.757 0.621 1.00 97.19 94 LEU A CA 1
ATOM 769 C C . LEU A 1 94 ? -3.309 -0.223 1.536 1.00 97.19 94 LEU A C 1
ATOM 771 O O . LEU A 1 94 ? -2.680 0.768 1.178 1.00 97.19 94 LEU A O 1
ATOM 775 N N . PHE A 1 95 ? -3.053 -0.858 2.679 1.00 98.38 95 PHE A N 1
ATOM 776 C CA . PHE A 1 95 ? -1.953 -0.487 3.566 1.00 98.38 95 PHE A CA 1
ATOM 777 C C . PHE A 1 95 ? -0.631 -0.513 2.796 1.00 98.38 95 PHE A C 1
ATOM 779 O O . PHE A 1 95 ? 0.071 0.493 2.741 1.00 98.38 95 PHE A O 1
ATOM 786 N N . LEU A 1 96 ? -0.346 -1.628 2.115 1.00 98.25 96 LEU A N 1
ATOM 787 C CA . LEU A 1 96 ? 0.881 -1.792 1.341 1.00 98.25 96 LEU A CA 1
ATOM 788 C C . LEU A 1 96 ? 1.005 -0.759 0.217 1.00 98.25 96 LEU A C 1
ATOM 790 O O . LEU A 1 96 ? 2.078 -0.178 0.058 1.00 98.25 96 LEU A O 1
ATOM 794 N N . LEU A 1 97 ? -0.060 -0.498 -0.549 1.00 97.69 97 LEU A N 1
ATOM 795 C CA . LEU A 1 97 ? -0.020 0.490 -1.636 1.00 97.69 97 LEU A CA 1
ATOM 796 C C . LEU A 1 97 ? 0.128 1.926 -1.119 1.00 97.69 97 LEU A C 1
ATOM 798 O O . LEU A 1 97 ? 0.872 2.713 -1.696 1.00 97.69 97 LEU A O 1
ATOM 802 N N . ASN A 1 98 ? -0.513 2.282 -0.005 1.00 97.50 98 ASN A N 1
ATOM 803 C CA . ASN A 1 98 ? -0.430 3.652 0.505 1.00 97.50 98 ASN A CA 1
ATOM 804 C C . ASN A 1 98 ? 0.972 4.009 1.032 1.00 97.50 98 ASN A C 1
ATOM 806 O O . ASN A 1 98 ? 1.306 5.189 1.066 1.00 97.50 98 ASN A O 1
ATOM 810 N N . ILE A 1 99 ? 1.837 3.033 1.341 1.00 98.00 99 ILE A N 1
ATOM 811 C CA . ILE A 1 99 ? 3.231 3.291 1.755 1.00 98.00 99 ILE A CA 1
ATOM 812 C C . ILE A 1 99 ? 4.036 4.045 0.684 1.00 98.00 99 ILE A C 1
ATOM 814 O O . ILE A 1 99 ? 4.906 4.834 1.037 1.00 98.00 99 ILE A O 1
ATOM 818 N N . PHE A 1 100 ? 3.783 3.843 -0.616 1.00 95.69 100 PHE A N 1
ATOM 819 C CA . PHE A 1 100 ? 4.462 4.652 -1.641 1.00 95.69 100 PHE A CA 1
ATOM 820 C C . PHE A 1 100 ? 3.729 5.961 -1.961 1.00 95.69 100 PHE A C 1
ATOM 822 O O . PHE A 1 100 ? 4.308 6.823 -2.626 1.00 95.69 100 PHE A O 1
ATOM 829 N N . GLU A 1 101 ? 2.460 6.099 -1.558 1.00 94.75 101 GLU A N 1
ATOM 830 C CA . GLU A 1 101 ? 1.677 7.322 -1.769 1.00 94.75 101 GLU A CA 1
ATOM 831 C C . GLU A 1 101 ? 1.990 8.408 -0.736 1.00 94.75 101 GLU A C 1
ATOM 833 O O . GLU A 1 101 ? 1.833 9.591 -1.054 1.00 94.75 101 GLU A O 1
ATOM 838 N N . VAL A 1 102 ? 2.426 8.036 0.476 1.00 95.62 102 VAL A N 1
ATOM 839 C CA . VAL A 1 102 ? 2.768 9.021 1.512 1.00 95.62 102 VAL A CA 1
ATOM 840 C C . VAL A 1 102 ? 3.890 9.946 1.038 1.00 95.62 102 VAL A C 1
ATOM 842 O O . VAL A 1 102 ? 4.870 9.523 0.418 1.00 95.62 102 VAL A O 1
ATOM 845 N N . LYS A 1 103 ? 3.748 11.243 1.319 1.00 94.62 103 LYS A N 1
ATOM 846 C CA . LYS A 1 103 ? 4.767 12.245 0.983 1.00 94.62 103 LYS A CA 1
ATOM 847 C C . LYS A 1 103 ? 5.856 12.318 2.046 1.00 94.62 103 LYS A C 1
ATOM 849 O O . LYS A 1 103 ? 6.955 12.788 1.748 1.00 94.62 103 LYS A O 1
ATOM 854 N N . ASP A 1 104 ? 5.571 11.873 3.267 1.00 94.75 104 ASP A N 1
ATOM 855 C CA . ASP A 1 104 ? 6.586 11.686 4.296 1.00 94.75 104 ASP A CA 1
ATOM 856 C C . ASP A 1 104 ? 7.472 10.465 3.986 1.00 94.75 104 ASP A C 1
ATOM 858 O O . ASP A 1 104 ? 7.131 9.312 4.259 1.00 94.75 104 ASP A O 1
ATOM 862 N N . ILE A 1 105 ? 8.655 10.736 3.427 1.00 94.56 105 ILE A N 1
ATOM 863 C CA . ILE A 1 105 ? 9.661 9.716 3.091 1.00 94.56 105 ILE A CA 1
ATOM 864 C C . ILE A 1 105 ? 10.095 8.934 4.339 1.00 94.56 105 ILE A C 1
ATOM 866 O O . ILE A 1 105 ? 10.315 7.725 4.264 1.00 94.56 105 ILE A O 1
ATOM 870 N N . THR A 1 106 ? 10.187 9.592 5.498 1.00 95.31 106 THR A N 1
ATOM 871 C CA . THR A 1 106 ? 10.618 8.926 6.734 1.00 95.31 106 THR A CA 1
ATOM 872 C C . THR A 1 106 ? 9.575 7.928 7.220 1.00 95.31 106 THR A C 1
ATOM 874 O O . THR A 1 106 ? 9.933 6.863 7.725 1.00 95.31 106 THR A O 1
ATOM 877 N N . LEU A 1 107 ? 8.290 8.232 7.022 1.00 96.00 107 LEU A N 1
ATOM 878 C CA . LEU A 1 107 ? 7.198 7.308 7.299 1.00 96.00 107 LEU A CA 1
ATOM 879 C C . LEU A 1 107 ? 7.245 6.104 6.351 1.00 96.00 107 LEU A C 1
ATOM 881 O O . LEU A 1 107 ? 7.198 4.970 6.822 1.00 96.00 107 LEU A O 1
ATOM 885 N N . ALA A 1 108 ? 7.430 6.326 5.046 1.00 96.69 108 ALA A N 1
ATOM 886 C CA . ALA A 1 108 ? 7.567 5.235 4.078 1.00 96.69 108 ALA A CA 1
ATOM 887 C C . ALA A 1 108 ? 8.730 4.288 4.432 1.00 96.69 108 ALA A C 1
ATOM 889 O O . ALA A 1 108 ? 8.585 3.064 4.396 1.00 96.69 108 ALA A O 1
ATOM 890 N N . HIS A 1 109 ? 9.878 4.844 4.837 1.00 97.25 109 HIS A N 1
ATOM 891 C CA . HIS A 1 109 ? 11.064 4.067 5.218 1.00 97.25 109 HIS A CA 1
ATOM 892 C C . HIS A 1 109 ? 10.849 3.175 6.434 1.00 97.25 109 HIS A C 1
ATOM 894 O O . HIS A 1 109 ? 11.385 2.068 6.458 1.00 97.25 109 HIS A O 1
ATOM 900 N N . LYS A 1 110 ? 10.038 3.598 7.413 1.00 97.19 110 LYS A N 1
ATOM 901 C CA . LYS A 1 110 ? 9.715 2.769 8.590 1.00 97.19 110 LYS A CA 1
ATOM 902 C C . LYS A 1 110 ? 9.060 1.441 8.215 1.00 97.19 110 LYS A C 1
ATOM 904 O O . LYS A 1 110 ? 9.200 0.473 8.953 1.00 97.19 110 LYS A O 1
ATOM 909 N N . HIS A 1 111 ? 8.372 1.385 7.077 1.00 97.62 111 HIS A N 1
ATOM 910 C CA . HIS A 1 111 ? 7.696 0.180 6.605 1.00 97.62 111 HIS A CA 1
ATOM 911 C C . HIS A 1 111 ? 8.481 -0.581 5.528 1.00 97.62 111 HIS A C 1
ATOM 913 O O . HIS A 1 111 ? 8.021 -1.627 5.076 1.00 97.62 111 HIS A O 1
ATOM 919 N N . LEU A 1 112 ? 9.667 -0.111 5.121 1.00 97.31 112 LEU A N 1
ATOM 920 C CA . LEU A 1 112 ? 10.418 -0.701 4.008 1.00 97.31 112 LEU A CA 1
ATOM 921 C C . LEU A 1 112 ? 10.736 -2.185 4.229 1.00 97.31 112 LEU A C 1
ATOM 923 O O . LEU A 1 112 ? 10.569 -2.988 3.314 1.00 97.31 112 LEU A O 1
ATOM 927 N N . GLU A 1 113 ? 11.161 -2.556 5.438 1.00 97.81 113 GLU A N 1
ATOM 928 C CA . GLU A 1 113 ? 11.476 -3.949 5.770 1.00 97.81 113 GLU A CA 1
ATOM 929 C 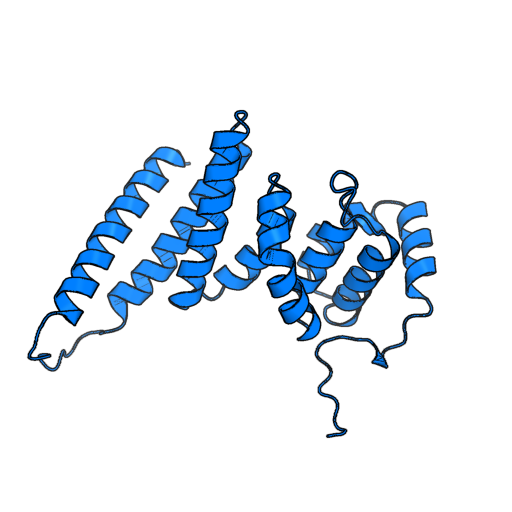C . GLU A 1 113 ? 10.242 -4.852 5.645 1.00 97.81 113 GLU A C 1
ATOM 931 O O . GLU A 1 113 ? 10.305 -5.910 5.020 1.00 97.81 113 GLU A O 1
ATOM 936 N N . LEU A 1 114 ? 9.101 -4.402 6.169 1.00 97.81 114 LEU A N 1
ATOM 937 C CA . LEU A 1 114 ? 7.830 -5.117 6.082 1.00 97.81 114 LEU A CA 1
ATOM 938 C C . LEU A 1 114 ? 7.409 -5.329 4.622 1.00 97.81 114 LEU A C 1
ATOM 940 O O . LEU A 1 114 ? 7.087 -6.448 4.223 1.00 97.81 114 LEU A O 1
ATOM 944 N N . VAL A 1 115 ? 7.470 -4.275 3.801 1.00 98.00 115 VAL A N 1
ATOM 945 C CA . VAL A 1 115 ? 7.153 -4.372 2.368 1.00 98.00 115 VAL A CA 1
ATOM 946 C C . VAL A 1 115 ? 8.127 -5.326 1.670 1.00 98.00 115 VAL A C 1
ATOM 948 O O . VAL A 1 115 ? 7.711 -6.129 0.839 1.00 98.00 115 VAL A O 1
ATOM 951 N N . GLN A 1 116 ? 9.413 -5.299 2.026 1.00 97.88 116 GLN A N 1
ATOM 952 C CA . GLN A 1 116 ? 10.413 -6.203 1.461 1.00 97.88 116 GLN A CA 1
ATOM 953 C C . GLN A 1 116 ? 10.119 -7.672 1.779 1.00 97.88 116 GLN A C 1
ATOM 955 O O . GLN A 1 116 ? 10.212 -8.524 0.891 1.00 97.88 116 GLN A O 1
ATOM 960 N N . GLN A 1 117 ? 9.741 -7.973 3.020 1.00 97.62 117 GLN A N 1
ATOM 961 C CA . GLN A 1 117 ? 9.362 -9.322 3.435 1.00 97.62 117 GLN A CA 1
ATOM 962 C C . GLN A 1 117 ? 8.123 -9.814 2.675 1.00 97.62 117 GLN A C 1
ATOM 964 O O . GLN A 1 117 ? 8.129 -10.926 2.153 1.00 97.62 117 GLN A O 1
ATOM 969 N N . GLU A 1 118 ? 7.090 -8.982 2.547 1.00 97.44 118 GLU A N 1
ATOM 970 C CA . GLU A 1 118 ? 5.872 -9.325 1.806 1.00 97.44 118 GLU A CA 1
ATOM 971 C C . GLU A 1 118 ? 6.114 -9.499 0.307 1.00 97.44 118 GLU A C 1
ATOM 973 O O . GLU A 1 118 ? 5.630 -10.452 -0.302 1.00 97.44 118 GLU A O 1
ATOM 978 N N . ALA A 1 119 ? 6.916 -8.625 -0.298 1.00 97.25 119 ALA A N 1
ATOM 979 C CA . ALA A 1 119 ? 7.262 -8.745 -1.706 1.00 97.25 119 ALA A CA 1
ATOM 980 C C . ALA A 1 119 ? 8.024 -10.046 -1.981 1.00 97.25 119 ALA A C 1
ATOM 982 O O . ALA A 1 119 ? 7.760 -10.697 -2.986 1.00 97.25 119 ALA A O 1
ATOM 983 N N . ASN A 1 120 ? 8.906 -10.470 -1.067 1.00 96.31 120 ASN A N 1
ATOM 984 C CA . ASN A 1 120 ? 9.628 -11.743 -1.165 1.00 96.31 120 ASN A CA 1
ATOM 985 C C . ASN A 1 120 ? 8.707 -12.970 -1.057 1.00 96.31 120 ASN A C 1
ATOM 987 O O . ASN A 1 120 ? 9.003 -14.003 -1.659 1.00 96.31 120 ASN A O 1
ATOM 991 N N . LYS A 1 121 ? 7.575 -12.858 -0.350 1.00 95.62 121 LYS A N 1
ATOM 992 C CA . LYS A 1 121 ? 6.517 -13.887 -0.328 1.00 95.62 121 LYS A CA 1
ATOM 993 C C . LYS A 1 121 ? 5.690 -13.924 -1.620 1.00 95.62 121 LYS A C 1
ATOM 995 O O . LYS A 1 121 ? 4.856 -14.808 -1.775 1.00 95.62 121 LYS A O 1
ATOM 1000 N N . GLY A 1 122 ? 5.916 -12.989 -2.544 1.00 95.56 122 GLY A N 1
ATOM 1001 C CA . GLY A 1 122 ? 5.171 -12.870 -3.795 1.00 95.56 122 GLY A CA 1
ATOM 1002 C C . GLY A 1 122 ? 3.938 -11.970 -3.696 1.00 95.56 122 GLY A C 1
ATOM 1003 O O . GLY A 1 122 ? 3.142 -11.946 -4.625 1.00 95.56 122 GLY A O 1
ATOM 1004 N N . THR A 1 123 ? 3.760 -11.202 -2.616 1.00 96.69 123 THR A N 1
ATOM 1005 C CA . THR A 1 123 ? 2.596 -10.318 -2.463 1.00 96.69 123 THR A CA 1
ATOM 1006 C C . THR A 1 123 ? 2.613 -9.203 -3.519 1.00 96.69 123 THR A C 1
ATOM 1008 O O . THR A 1 123 ? 3.480 -8.325 -3.492 1.00 96.69 123 THR A O 1
ATOM 1011 N N . LEU A 1 124 ? 1.622 -9.197 -4.426 1.00 97.12 124 LEU A N 1
ATOM 1012 C CA . LEU A 1 124 ? 1.494 -8.223 -5.525 1.00 97.12 124 LEU A CA 1
ATOM 1013 C C . LEU A 1 124 ? 1.642 -6.768 -5.060 1.00 97.12 124 LEU A C 1
ATOM 1015 O O . LEU A 1 124 ? 2.500 -6.039 -5.557 1.00 97.12 124 LEU A O 1
ATOM 1019 N N . HIS A 1 125 ? 0.818 -6.360 -4.091 1.00 98.12 125 HIS A N 1
ATOM 1020 C CA . HIS A 1 125 ? 0.782 -4.989 -3.579 1.00 98.12 125 HIS A CA 1
ATOM 1021 C C . HIS A 1 125 ? 2.162 -4.544 -3.078 1.00 98.12 125 HIS A C 1
ATOM 1023 O O . HIS A 1 125 ? 2.602 -3.445 -3.389 1.00 98.12 125 HIS A O 1
ATOM 1029 N N . ALA A 1 126 ? 2.892 -5.426 -2.390 1.00 98.31 126 ALA A N 1
ATOM 1030 C CA . ALA A 1 126 ? 4.228 -5.131 -1.889 1.00 98.31 126 ALA A CA 1
ATOM 1031 C C . ALA A 1 126 ? 5.268 -4.991 -3.014 1.00 98.31 126 ALA A C 1
ATOM 1033 O O . ALA A 1 126 ? 6.085 -4.073 -2.978 1.00 98.31 126 ALA A O 1
ATOM 1034 N N . MET A 1 127 ? 5.222 -5.843 -4.045 1.00 98.44 127 MET A N 1
ATOM 1035 C CA . MET A 1 127 ? 6.112 -5.713 -5.209 1.00 98.44 127 MET A CA 1
ATOM 1036 C C . MET A 1 127 ? 5.874 -4.403 -5.966 1.00 98.44 127 MET A C 1
ATOM 1038 O O . MET A 1 127 ? 6.830 -3.710 -6.326 1.00 98.44 127 MET A O 1
ATOM 1042 N N . VAL A 1 128 ? 4.607 -4.030 -6.167 1.00 98.25 128 VAL A N 1
ATOM 1043 C CA . VAL A 1 128 ? 4.241 -2.734 -6.753 1.00 98.25 128 VAL A CA 1
ATOM 1044 C C . VAL A 1 128 ? 4.797 -1.604 -5.887 1.00 98.25 128 VAL A C 1
ATOM 1046 O O . VAL A 1 128 ? 5.520 -0.750 -6.403 1.00 98.25 128 VAL A O 1
ATOM 1049 N N . THR A 1 129 ? 4.573 -1.642 -4.573 1.00 98.50 129 THR A N 1
ATOM 1050 C CA . THR A 1 129 ? 5.089 -0.641 -3.631 1.00 98.50 129 THR A CA 1
ATOM 1051 C C . THR A 1 129 ? 6.608 -0.510 -3.680 1.00 98.50 129 THR A C 1
ATOM 1053 O O . THR A 1 129 ? 7.105 0.606 -3.816 1.00 98.50 129 THR A O 1
ATOM 1056 N N . LEU A 1 130 ? 7.377 -1.605 -3.669 1.00 98.50 130 LEU A N 1
ATOM 1057 C CA . LEU A 1 130 ? 8.840 -1.523 -3.800 1.00 98.50 130 LEU A CA 1
ATOM 1058 C C . LEU A 1 130 ? 9.271 -0.928 -5.136 1.00 98.50 130 LEU A C 1
ATOM 1060 O O . LEU A 1 130 ? 10.215 -0.136 -5.182 1.00 98.50 130 LEU A O 1
ATOM 1064 N N . SER A 1 131 ? 8.582 -1.272 -6.227 1.00 98.25 131 SER A N 1
ATOM 1065 C CA . SER A 1 131 ? 8.877 -0.668 -7.523 1.00 98.25 131 SER A CA 1
ATOM 1066 C C . SER A 1 131 ? 8.702 0.851 -7.478 1.00 98.25 131 SER A C 1
ATOM 1068 O O . SER A 1 131 ? 9.582 1.587 -7.934 1.00 98.25 131 SER A O 1
ATOM 1070 N N . ARG A 1 132 ? 7.611 1.328 -6.873 1.00 98.19 132 ARG A N 1
ATOM 1071 C CA . ARG A 1 132 ? 7.307 2.754 -6.697 1.00 98.19 132 ARG A CA 1
ATOM 1072 C C . ARG A 1 132 ? 8.329 3.457 -5.814 1.00 98.19 132 ARG A C 1
ATOM 1074 O O . ARG A 1 132 ? 8.856 4.492 -6.217 1.00 98.19 132 ARG A O 1
ATOM 1081 N N . LEU A 1 133 ? 8.651 2.873 -4.662 1.00 98.00 133 LEU A N 1
ATOM 1082 C CA . LEU A 1 133 ? 9.610 3.418 -3.704 1.00 98.00 133 LEU A CA 1
ATOM 1083 C C . LEU A 1 133 ? 11.006 3.564 -4.330 1.00 98.00 133 LEU A C 1
ATOM 1085 O O . LEU A 1 133 ? 11.559 4.661 -4.356 1.00 98.00 133 LEU A O 1
ATOM 1089 N N . HIS A 1 134 ? 11.538 2.511 -4.959 1.00 98.25 134 HIS A N 1
ATOM 1090 C CA . HIS A 1 134 ? 12.827 2.588 -5.661 1.00 98.25 134 HIS A CA 1
ATOM 1091 C C . HIS A 1 134 ? 12.787 3.460 -6.927 1.00 98.25 134 HIS A C 1
ATOM 1093 O O . HIS A 1 134 ? 13.828 3.904 -7.413 1.00 98.25 134 HIS A O 1
ATOM 1099 N N . GLY A 1 135 ? 11.605 3.695 -7.497 1.00 97.06 135 GLY A N 1
ATOM 1100 C CA . GLY A 1 135 ? 11.405 4.578 -8.645 1.00 97.06 135 GLY A CA 1
ATOM 1101 C C . GLY A 1 135 ? 11.255 6.055 -8.278 1.00 97.06 135 GLY A C 1
ATOM 1102 O O . GLY A 1 135 ? 11.289 6.908 -9.172 1.00 97.06 135 GLY A O 1
ATOM 1103 N N . ASN A 1 136 ? 11.102 6.374 -6.990 1.00 96.44 136 ASN A N 1
ATOM 1104 C CA . ASN A 1 136 ? 10.856 7.726 -6.515 1.00 96.44 136 ASN A CA 1
ATOM 1105 C C . ASN A 1 136 ? 12.133 8.576 -6.555 1.00 96.44 136 ASN A C 1
ATOM 1107 O O . ASN A 1 136 ? 13.009 8.466 -5.703 1.00 96.44 136 ASN A O 1
ATOM 1111 N N . LYS A 1 137 ? 12.223 9.487 -7.528 1.00 94.69 137 LYS A N 1
ATOM 1112 C CA . LYS A 1 137 ? 13.379 10.386 -7.700 1.00 94.69 137 LYS A CA 1
ATOM 1113 C C . LYS A 1 137 ? 13.566 11.387 -6.555 1.00 94.69 137 LYS A C 1
ATOM 1115 O O . LYS A 1 137 ? 14.646 11.968 -6.441 1.00 94.69 137 LYS A O 1
ATOM 1120 N N . HIS A 1 138 ? 12.528 11.636 -5.756 1.00 93.94 138 HIS A N 1
ATOM 1121 C CA . HIS A 1 138 ? 12.608 12.547 -4.614 1.00 93.94 138 HIS A CA 1
ATOM 1122 C C . HIS A 1 138 ? 13.316 11.908 -3.418 1.00 93.94 138 HIS A C 1
ATOM 1124 O O . HIS A 1 138 ? 13.932 12.616 -2.624 1.00 93.94 138 HIS A O 1
ATOM 1130 N N . ASP A 1 139 ? 13.307 10.580 -3.335 1.00 95.75 139 ASP A N 1
ATOM 1131 C CA . ASP A 1 139 ? 14.020 9.828 -2.316 1.00 95.75 139 ASP A CA 1
ATOM 1132 C C . ASP A 1 139 ? 15.403 9.409 -2.823 1.00 95.75 139 ASP A C 1
ATOM 1134 O O . ASP A 1 139 ? 15.612 8.318 -3.350 1.00 95.75 139 ASP A O 1
ATOM 1138 N N . ARG A 1 140 ? 16.385 10.293 -2.647 1.00 93.44 140 ARG A N 1
ATOM 1139 C CA . ARG A 1 140 ? 17.762 10.047 -3.104 1.00 93.44 140 ARG A CA 1
ATOM 1140 C C . ARG A 1 140 ? 18.446 8.870 -2.408 1.00 93.44 140 ARG A C 1
ATOM 1142 O O . ARG A 1 140 ? 19.462 8.406 -2.914 1.00 93.44 140 ARG A O 1
ATOM 1149 N N . THR A 1 141 ? 17.934 8.423 -1.262 1.00 95.00 141 THR A N 1
ATOM 1150 C CA . THR A 1 141 ? 18.543 7.327 -0.498 1.00 95.00 141 THR A CA 1
ATOM 1151 C C . THR A 1 141 ? 18.145 5.968 -1.058 1.00 95.00 141 THR A C 1
ATOM 1153 O O . THR A 1 141 ? 18.987 5.081 -1.179 1.00 95.00 141 THR A O 1
ATOM 1156 N N . LEU A 1 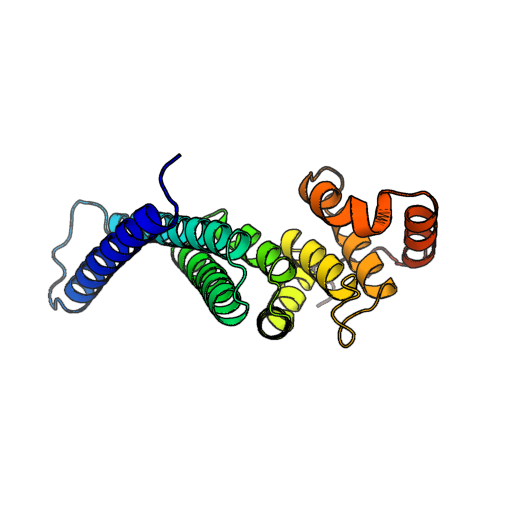142 ? 16.881 5.827 -1.460 1.00 95.56 142 LEU A N 1
ATOM 1157 C CA . LEU A 1 142 ? 16.318 4.569 -1.939 1.00 95.56 142 LEU A CA 1
ATOM 1158 C C . LEU A 1 142 ? 16.259 4.478 -3.471 1.00 95.56 142 LEU A C 1
ATOM 1160 O O . LEU A 1 142 ? 16.124 3.375 -4.016 1.00 95.56 142 LEU A O 1
ATOM 1164 N N . PHE A 1 143 ? 16.349 5.616 -4.171 1.00 97.44 143 PHE A N 1
ATOM 1165 C CA . PHE A 1 143 ? 16.200 5.682 -5.621 1.00 97.44 143 PHE A CA 1
ATOM 1166 C C . PHE A 1 143 ? 17.175 4.747 -6.342 1.00 97.44 143 PHE A C 1
ATOM 1168 O O . PHE A 1 143 ? 18.389 4.949 -6.377 1.00 97.44 143 PHE A O 1
ATOM 1175 N N . ASN A 1 144 ? 16.611 3.734 -6.992 1.00 97.81 144 ASN A N 1
ATOM 1176 C CA . ASN A 1 144 ? 17.327 2.769 -7.803 1.00 97.81 144 ASN A CA 1
ATOM 1177 C C . ASN A 1 144 ? 16.403 2.263 -8.911 1.00 97.81 144 ASN A C 1
ATOM 1179 O O . ASN A 1 144 ? 15.638 1.313 -8.747 1.00 97.81 144 ASN A O 1
ATOM 1183 N N . MET A 1 145 ? 16.508 2.879 -10.085 1.00 97.19 145 MET A N 1
ATOM 1184 C CA . MET A 1 145 ? 15.620 2.574 -11.204 1.00 97.19 145 MET A CA 1
ATOM 1185 C C . MET A 1 145 ? 15.757 1.130 -11.729 1.00 97.19 145 MET A C 1
ATOM 1187 O O . MET A 1 145 ? 14.794 0.572 -12.256 1.00 97.19 145 MET A O 1
ATOM 1191 N N . LYS A 1 146 ? 16.928 0.497 -11.568 1.00 97.38 146 LYS A N 1
ATOM 1192 C CA . LYS A 1 146 ? 17.132 -0.913 -11.937 1.00 97.38 146 LYS A CA 1
ATOM 1193 C C . LYS A 1 146 ? 16.377 -1.839 -10.982 1.00 97.38 146 LYS A C 1
ATOM 1195 O O . LYS A 1 146 ? 15.694 -2.754 -11.433 1.00 97.38 146 LYS A O 1
ATOM 1200 N N . LEU A 1 147 ? 16.468 -1.579 -9.677 1.00 97.19 147 LEU A N 1
ATOM 1201 C CA . LEU A 1 147 ? 15.736 -2.334 -8.659 1.00 97.19 147 LEU A CA 1
ATOM 1202 C C . LEU A 1 147 ? 14.223 -2.090 -8.760 1.00 97.19 147 LEU A C 1
ATOM 1204 O O . LEU A 1 147 ? 13.437 -3.026 -8.661 1.00 97.19 147 LEU A O 1
ATOM 1208 N N . SER A 1 148 ? 13.821 -0.858 -9.076 1.00 98.19 148 SER A N 1
ATOM 1209 C CA . SER A 1 148 ? 12.433 -0.519 -9.394 1.00 98.19 148 SER A CA 1
ATOM 1210 C C . SER A 1 148 ? 11.886 -1.351 -10.563 1.00 98.19 148 SER A C 1
ATOM 1212 O O . SER A 1 148 ? 10.823 -1.963 -10.438 1.00 98.19 148 SER A O 1
ATOM 1214 N N . ALA A 1 149 ? 12.621 -1.428 -11.679 1.00 97.94 149 ALA A N 1
ATOM 1215 C CA . ALA A 1 149 ? 12.231 -2.230 -12.840 1.00 97.94 149 ALA A CA 1
ATOM 1216 C C . ALA A 1 149 ? 12.194 -3.736 -12.530 1.00 97.94 149 ALA A C 1
ATOM 1218 O O . ALA A 1 149 ? 11.312 -4.435 -13.018 1.00 97.94 149 ALA A O 1
ATOM 1219 N N . ARG A 1 150 ? 13.104 -4.234 -11.683 1.00 97.94 150 ARG A N 1
ATOM 1220 C CA . ARG A 1 150 ? 13.096 -5.626 -11.208 1.00 97.94 150 ARG A CA 1
ATOM 1221 C C . ARG A 1 150 ? 11.799 -5.971 -10.471 1.00 97.94 150 ARG A C 1
ATOM 1223 O O . ARG A 1 150 ? 11.157 -6.951 -10.827 1.00 97.94 150 ARG A O 1
ATOM 1230 N N . TRP A 1 151 ? 11.386 -5.162 -9.496 1.00 98.19 151 TRP A N 1
ATOM 1231 C CA . TRP A 1 151 ? 10.135 -5.405 -8.766 1.00 98.19 151 TRP A CA 1
ATOM 1232 C C . TRP A 1 151 ? 8.894 -5.287 -9.655 1.00 98.19 151 TRP A C 1
ATOM 1234 O O . TRP A 1 151 ? 7.982 -6.101 -9.546 1.00 98.19 151 TRP A O 1
ATOM 1244 N N . ALA A 1 152 ? 8.889 -4.332 -10.589 1.00 97.62 152 ALA A N 1
ATOM 1245 C CA . ALA A 1 152 ? 7.832 -4.221 -11.593 1.00 97.62 152 ALA A CA 1
ATOM 1246 C C . ALA A 1 152 ? 7.770 -5.457 -12.506 1.00 97.62 152 ALA A C 1
ATOM 1248 O O . ALA A 1 152 ? 6.685 -5.939 -12.810 1.00 97.62 152 ALA A O 1
ATOM 1249 N N . HIS A 1 153 ? 8.922 -5.999 -12.907 1.00 97.25 153 HIS A N 1
ATOM 1250 C CA . HIS A 1 153 ? 8.986 -7.242 -13.670 1.00 97.25 153 HIS A CA 1
ATOM 1251 C C . HIS A 1 153 ? 8.424 -8.425 -12.884 1.00 97.25 153 HIS A C 1
ATOM 1253 O O . HIS A 1 153 ? 7.648 -9.190 -13.439 1.00 97.25 153 HIS A O 1
ATOM 1259 N N . PHE A 1 154 ? 8.749 -8.558 -11.598 1.00 97.44 154 PHE A N 1
ATOM 1260 C CA . PHE A 1 154 ? 8.178 -9.619 -10.766 1.00 97.44 154 PHE A CA 1
ATOM 1261 C C . PHE A 1 154 ? 6.656 -9.509 -10.643 1.00 97.44 154 PHE A C 1
ATOM 1263 O O . PHE A 1 154 ? 5.963 -10.503 -10.847 1.00 97.44 154 PHE A O 1
ATOM 1270 N N . ALA A 1 155 ? 6.136 -8.302 -10.399 1.00 96.81 155 ALA A N 1
ATOM 1271 C CA . ALA A 1 155 ? 4.697 -8.059 -10.353 1.00 96.81 155 ALA A CA 1
ATOM 1272 C C . ALA A 1 155 ? 4.011 -8.417 -11.682 1.00 96.81 155 ALA A C 1
ATOM 1274 O O . ALA A 1 155 ? 3.025 -9.146 -11.680 1.00 96.81 155 ALA A O 1
ATOM 1275 N N . PHE A 1 156 ? 4.568 -7.969 -12.811 1.00 94.62 156 PHE A N 1
ATOM 1276 C CA . PHE A 1 156 ? 4.021 -8.233 -14.144 1.00 94.62 156 PHE A CA 1
ATOM 1277 C C . PHE A 1 156 ? 4.078 -9.718 -14.525 1.00 94.62 156 PHE A C 1
ATOM 1279 O O . PHE A 1 156 ? 3.150 -10.241 -15.127 1.00 94.62 156 PHE A O 1
ATOM 1286 N N . THR A 1 157 ? 5.154 -10.416 -14.163 1.00 94.75 157 THR A N 1
ATOM 1287 C CA . THR A 1 157 ? 5.322 -11.838 -14.486 1.00 94.75 157 THR A CA 1
ATOM 1288 C C . THR A 1 157 ? 4.396 -12.730 -13.656 1.00 94.75 157 THR A C 1
ATOM 1290 O O . THR A 1 157 ? 3.866 -13.702 -14.185 1.00 94.75 157 THR A O 1
ATOM 1293 N N . LEU A 1 158 ? 4.193 -12.421 -12.370 1.00 94.75 158 LEU A N 1
ATOM 1294 C CA . LEU A 1 158 ? 3.332 -13.218 -11.485 1.00 94.75 158 LEU A CA 1
ATOM 1295 C C . LEU A 1 158 ? 1.842 -12.868 -11.618 1.00 94.75 158 LEU A C 1
ATOM 1297 O O . LEU A 1 158 ? 0.995 -13.730 -11.391 1.00 94.75 158 LEU A O 1
ATOM 1301 N N . TYR A 1 159 ? 1.520 -11.626 -11.992 1.00 95.19 159 TYR A N 1
ATOM 1302 C CA . TYR A 1 159 ? 0.152 -11.104 -12.060 1.00 95.19 159 TYR A CA 1
ATOM 1303 C C . TYR A 1 159 ? -0.090 -10.297 -13.352 1.00 95.19 159 TYR A C 1
ATOM 1305 O O . TYR A 1 159 ? -0.398 -9.106 -13.278 1.00 95.19 159 TYR A O 1
ATOM 1313 N N . PRO A 1 160 ? 0.046 -10.915 -14.540 1.00 90.56 160 PRO A N 1
ATOM 1314 C CA . PRO A 1 160 ? 0.030 -10.200 -15.822 1.00 90.56 160 PRO A CA 1
ATOM 1315 C C . PRO A 1 160 ? -1.294 -9.486 -16.122 1.00 90.56 160 PRO A C 1
ATOM 1317 O O . PRO A 1 160 ? -1.282 -8.410 -16.712 1.00 90.56 160 PRO A O 1
ATOM 1320 N N . ASP A 1 161 ? -2.417 -10.053 -15.677 1.00 92.31 161 ASP A N 1
ATOM 1321 C CA . ASP A 1 161 ? -3.762 -9.531 -15.953 1.00 92.31 161 ASP A CA 1
ATOM 1322 C C . ASP A 1 161 ? -4.300 -8.622 -14.833 1.00 92.31 161 ASP A C 1
ATOM 1324 O O . ASP A 1 161 ? -5.465 -8.229 -14.853 1.00 92.31 161 ASP A O 1
ATOM 1328 N N . ASN A 1 162 ? -3.490 -8.307 -13.814 1.00 93.81 162 ASN A N 1
ATOM 1329 C CA . ASN A 1 162 ? -3.950 -7.497 -12.690 1.00 93.81 162 ASN A CA 1
ATOM 1330 C C . ASN A 1 162 ? -3.808 -5.994 -12.976 1.00 93.81 162 ASN A C 1
ATOM 1332 O O . ASN A 1 162 ? -2.701 -5.478 -13.144 1.00 93.81 162 ASN A O 1
ATOM 1336 N N . GLU A 1 163 ? -4.936 -5.283 -12.955 1.00 93.44 163 GLU A N 1
ATOM 1337 C CA . GLU A 1 163 ? -5.035 -3.853 -13.282 1.00 93.44 163 GLU A CA 1
ATOM 1338 C C . GLU A 1 163 ? -4.127 -2.964 -12.412 1.00 93.44 163 GLU A C 1
ATOM 1340 O O . GLU A 1 163 ? -3.521 -2.021 -12.923 1.00 93.44 163 GLU A O 1
ATOM 1345 N N . ILE A 1 164 ? -3.912 -3.325 -11.136 1.00 92.38 164 ILE A N 1
ATOM 1346 C CA . ILE A 1 164 ? -3.067 -2.564 -10.195 1.00 92.38 164 ILE A CA 1
ATOM 1347 C C . ILE A 1 164 ? -1.647 -2.389 -10.743 1.00 92.38 164 ILE A C 1
ATOM 1349 O O . ILE A 1 164 ? -1.025 -1.341 -10.542 1.00 92.38 164 ILE A O 1
ATOM 1353 N N . VAL A 1 165 ? -1.120 -3.406 -11.435 1.00 91.69 165 VAL A N 1
ATOM 1354 C CA . VAL A 1 165 ? 0.232 -3.372 -12.005 1.00 91.69 165 VAL A CA 1
ATOM 1355 C C . VAL A 1 165 ? 0.350 -2.208 -12.982 1.00 91.69 165 VAL A C 1
ATOM 1357 O O . VAL A 1 165 ? 1.273 -1.401 -12.866 1.00 91.69 165 VAL A O 1
ATOM 1360 N N . MET A 1 166 ? -0.593 -2.089 -13.916 1.00 91.81 166 MET A N 1
ATOM 1361 C CA . MET A 1 166 ? -0.566 -1.032 -14.922 1.00 91.81 166 MET A CA 1
ATOM 1362 C C . MET A 1 166 ? -0.918 0.323 -14.315 1.00 91.81 166 MET A C 1
ATOM 1364 O O . MET A 1 166 ? -0.164 1.276 -14.516 1.00 91.81 166 MET A O 1
ATOM 1368 N N . ASP A 1 167 ? -1.961 0.397 -13.492 1.00 93.62 167 ASP A N 1
ATOM 1369 C CA . ASP A 1 167 ? -2.405 1.648 -12.870 1.00 93.62 167 ASP A CA 1
ATOM 1370 C C . ASP A 1 167 ? -1.289 2.322 -12.059 1.00 93.62 167 ASP A C 1
ATOM 1372 O O . ASP A 1 167 ? -1.069 3.535 -12.136 1.00 93.62 167 ASP A O 1
ATOM 1376 N N . CYS A 1 168 ? -0.516 1.532 -11.310 1.00 93.75 168 CYS A N 1
ATOM 1377 C CA . CYS A 1 168 ? 0.543 2.060 -10.455 1.00 93.75 168 CYS A CA 1
ATOM 1378 C C . CYS A 1 168 ? 1.880 2.268 -11.189 1.00 93.75 168 CYS A C 1
ATOM 1380 O O . CYS A 1 168 ? 2.660 3.158 -10.815 1.00 93.75 168 CYS A O 1
ATOM 1382 N N . LEU A 1 169 ? 2.196 1.453 -12.203 1.00 95.62 169 LEU A N 1
ATOM 1383 C CA . LEU A 1 169 ? 3.546 1.385 -12.782 1.00 95.62 169 LEU A CA 1
ATOM 1384 C C . LEU A 1 169 ? 3.662 1.963 -14.195 1.00 95.62 169 LEU A C 1
ATOM 1386 O O . LEU A 1 169 ? 4.791 2.232 -14.619 1.00 95.62 169 LEU A O 1
ATOM 1390 N N . ASP A 1 170 ? 2.555 2.221 -14.901 1.00 93.75 170 ASP A N 1
ATOM 1391 C CA . ASP A 1 170 ? 2.584 2.717 -16.284 1.00 93.75 170 ASP A CA 1
ATOM 1392 C C . ASP A 1 170 ? 3.406 4.000 -16.415 1.00 93.75 170 ASP A C 1
ATOM 1394 O O . ASP A 1 170 ? 4.430 4.033 -17.099 1.00 93.75 170 ASP A O 1
ATOM 1398 N N . HIS A 1 171 ? 3.083 5.024 -15.633 1.00 93.94 171 HIS A N 1
ATOM 1399 C CA . HIS A 1 171 ? 3.827 6.282 -15.672 1.00 93.94 171 HIS A CA 1
ATOM 1400 C C . HIS A 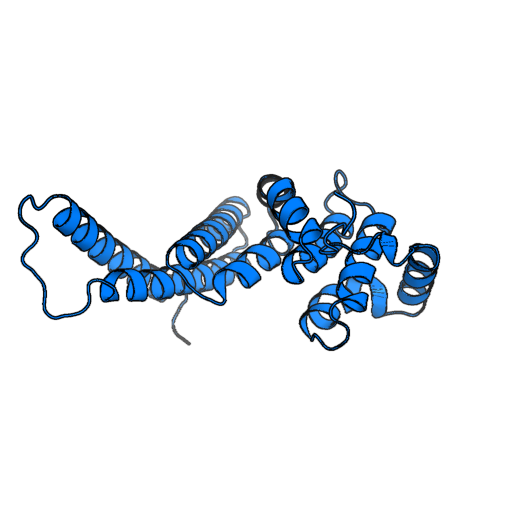1 171 ? 5.296 6.169 -15.219 1.00 93.94 171 HIS A C 1
ATOM 1402 O O . HIS A 1 171 ? 6.099 7.079 -15.447 1.00 93.94 171 HIS A O 1
ATOM 1408 N N . LEU A 1 172 ? 5.693 5.073 -14.567 1.00 94.50 172 LEU A N 1
ATOM 1409 C CA . LEU A 1 172 ? 7.068 4.867 -14.109 1.00 94.50 172 LEU A CA 1
ATOM 1410 C C . LEU A 1 172 ? 7.923 4.113 -15.138 1.00 94.50 172 LEU A C 1
ATOM 1412 O O . LEU A 1 172 ? 9.102 4.447 -15.327 1.00 94.50 172 LEU A O 1
ATOM 1416 N N . HIS A 1 173 ? 7.335 3.131 -15.825 1.00 96.12 173 HIS A N 1
ATOM 1417 C CA . HIS A 1 173 ? 8.067 2.195 -16.685 1.00 96.12 173 HIS A CA 1
ATOM 1418 C C . HIS A 1 173 ? 7.519 2.062 -18.109 1.00 96.12 173 HIS A C 1
ATOM 1420 O O . HIS A 1 173 ? 8.277 1.649 -18.985 1.00 96.12 173 HIS A O 1
ATOM 1426 N N . PHE A 1 174 ? 6.268 2.439 -18.382 1.00 94.00 174 PHE A N 1
ATOM 1427 C CA . PHE A 1 174 ? 5.570 2.037 -19.610 1.00 94.00 174 PHE A CA 1
ATOM 1428 C C . PHE A 1 174 ? 4.881 3.165 -20.404 1.00 94.00 174 PHE A C 1
ATOM 1430 O O . PHE A 1 174 ? 4.598 2.953 -21.581 1.00 94.00 174 PHE A O 1
ATOM 1437 N N . ASP A 1 175 ? 4.708 4.378 -19.878 1.00 94.56 175 ASP A N 1
ATOM 1438 C CA . ASP A 1 175 ? 3.975 5.463 -20.571 1.00 94.56 175 ASP A CA 1
ATOM 1439 C C . ASP A 1 175 ? 4.673 6.035 -21.825 1.00 94.56 175 ASP A C 1
ATOM 1441 O O . ASP A 1 175 ? 4.113 6.839 -22.567 1.00 94.56 175 ASP A O 1
ATOM 1445 N N . SER A 1 176 ? 5.927 5.650 -22.069 1.00 96.00 176 SER A N 1
ATOM 1446 C CA . SER A 1 176 ? 6.748 6.185 -23.153 1.00 96.00 176 SER A CA 1
ATOM 1447 C C . SER A 1 176 ? 7.737 5.152 -23.676 1.00 96.00 176 SER A C 1
ATOM 1449 O O . SER A 1 176 ? 8.219 4.277 -22.951 1.00 96.00 176 SER A O 1
ATOM 1451 N N . PHE A 1 177 ? 8.088 5.290 -24.956 1.00 96.00 177 PHE A N 1
ATOM 1452 C CA . PHE A 1 177 ? 9.002 4.386 -25.657 1.00 96.00 177 PHE A CA 1
ATOM 1453 C C . PHE A 1 177 ? 10.336 4.201 -24.917 1.00 96.00 177 PHE A C 1
ATOM 1455 O O . PHE A 1 177 ? 10.778 3.076 -24.691 1.00 96.00 177 PHE A O 1
ATOM 1462 N N . TRP A 1 178 ? 10.947 5.298 -24.462 1.00 96.38 178 TRP A N 1
ATOM 1463 C CA . TRP A 1 178 ? 12.221 5.258 -23.743 1.00 96.38 178 TRP A CA 1
ATOM 1464 C C . TRP A 1 178 ? 12.136 4.539 -22.396 1.00 96.38 178 TRP A C 1
ATOM 1466 O O . TRP A 1 178 ? 13.080 3.844 -22.016 1.00 96.38 178 TRP A O 1
ATOM 1476 N N . LYS A 1 179 ? 11.018 4.673 -21.671 1.00 96.69 179 LYS A N 1
ATOM 1477 C CA . LYS A 1 179 ? 10.822 3.952 -20.408 1.00 96.69 179 LYS A CA 1
ATOM 1478 C C . LYS A 1 179 ? 10.641 2.458 -20.660 1.00 96.69 179 LYS A C 1
ATOM 1480 O O . LYS A 1 179 ? 11.327 1.682 -20.002 1.00 96.69 179 LYS A O 1
ATOM 1485 N N . ARG A 1 180 ? 9.857 2.072 -21.676 1.00 96.50 180 ARG A N 1
ATOM 1486 C CA . ARG A 1 180 ? 9.698 0.665 -22.089 1.00 96.50 180 ARG A CA 1
ATOM 1487 C C . ARG A 1 180 ? 11.030 0.041 -22.494 1.00 96.50 180 ARG A C 1
ATOM 1489 O O . ARG A 1 180 ? 11.356 -1.053 -22.046 1.00 96.50 180 ARG A O 1
ATOM 1496 N N . PHE A 1 181 ? 11.829 0.759 -23.283 1.00 97.00 181 PHE A N 1
ATOM 1497 C CA . PHE A 1 181 ? 13.162 0.309 -23.681 1.00 97.00 181 PHE A CA 1
ATOM 1498 C C . PHE A 1 181 ? 14.087 0.123 -22.470 1.00 97.00 181 PHE A C 1
ATOM 1500 O O . PHE A 1 181 ? 14.699 -0.931 -22.313 1.00 97.00 181 PHE A O 1
ATOM 1507 N N . ARG A 1 182 ? 14.158 1.116 -21.571 1.00 96.69 182 ARG A N 1
ATOM 1508 C CA . ARG A 1 182 ? 14.953 1.033 -20.334 1.00 96.69 182 ARG A CA 1
ATOM 1509 C C . ARG A 1 182 ? 14.496 -0.120 -19.441 1.00 96.69 182 ARG A C 1
ATOM 1511 O O . ARG A 1 182 ? 15.334 -0.807 -18.865 1.00 96.69 182 ARG A O 1
ATOM 1518 N N . PHE A 1 183 ? 13.186 -0.304 -19.307 1.00 97.12 183 PHE A N 1
ATOM 1519 C CA . PHE A 1 183 ? 12.602 -1.402 -18.551 1.00 97.12 183 PHE A CA 1
ATOM 1520 C C . PHE A 1 183 ? 13.055 -2.744 -19.127 1.00 97.12 183 PHE A C 1
ATOM 1522 O O . PHE A 1 183 ? 13.678 -3.513 -18.403 1.00 97.12 183 PHE A O 1
ATOM 1529 N N . ALA A 1 184 ? 12.855 -2.971 -20.430 1.00 96.50 184 ALA A N 1
ATOM 1530 C CA . ALA A 1 184 ? 13.292 -4.190 -21.110 1.00 96.50 184 ALA A CA 1
ATOM 1531 C C . ALA A 1 184 ? 14.801 -4.431 -20.943 1.00 96.50 184 ALA A C 1
ATOM 1533 O O . ALA A 1 184 ? 15.222 -5.533 -20.606 1.00 96.50 184 ALA A O 1
ATOM 1534 N N . TRP A 1 185 ? 15.624 -3.389 -21.090 1.00 97.25 185 TRP A N 1
ATOM 1535 C CA . TRP A 1 185 ? 17.068 -3.480 -20.867 1.00 97.25 185 TRP A CA 1
ATOM 1536 C C . TRP A 1 185 ? 17.427 -3.948 -19.448 1.00 97.25 185 TRP A C 1
ATOM 1538 O O . TRP A 1 185 ? 18.332 -4.764 -19.274 1.00 97.25 185 TRP A O 1
ATOM 1548 N N . TYR A 1 186 ? 16.728 -3.452 -18.423 1.00 96.31 186 TYR A N 1
ATOM 1549 C CA . TYR A 1 186 ? 16.980 -3.849 -17.036 1.00 96.31 186 TYR A CA 1
ATOM 1550 C C . TYR A 1 186 ? 16.468 -5.245 -16.686 1.00 96.31 186 TYR A C 1
ATOM 1552 O O . TYR A 1 186 ? 17.004 -5.848 -15.756 1.00 96.31 186 TYR A O 1
ATOM 1560 N N . THR A 1 187 ? 15.470 -5.755 -17.405 1.00 95.94 187 THR A N 1
ATOM 1561 C CA . THR A 1 187 ? 14.763 -6.986 -17.030 1.00 95.94 187 THR A CA 1
ATOM 1562 C C . THR A 1 187 ? 15.114 -8.186 -17.904 1.00 95.94 187 THR A C 1
ATOM 1564 O O . THR A 1 187 ? 14.973 -9.312 -17.444 1.00 95.94 187 THR A O 1
ATOM 1567 N N . VAL A 1 188 ? 15.679 -7.985 -19.102 1.00 94.06 188 VAL A N 1
ATOM 1568 C CA . VAL A 1 188 ? 15.968 -9.054 -20.086 1.00 94.06 188 VAL A CA 1
ATOM 1569 C C . VAL A 1 188 ? 16.846 -10.199 -19.564 1.00 94.06 188 VAL A C 1
ATOM 1571 O O . VAL A 1 188 ? 16.801 -11.300 -20.102 1.00 94.06 188 VAL A O 1
ATOM 1574 N N . ARG A 1 189 ? 17.664 -9.960 -18.532 1.00 92.50 189 ARG A N 1
ATOM 1575 C CA . ARG A 1 189 ? 18.563 -10.974 -17.948 1.00 92.50 189 ARG A CA 1
ATOM 1576 C C . ARG A 1 189 ? 18.087 -11.537 -16.613 1.00 92.50 189 ARG A C 1
ATOM 1578 O O . ARG A 1 189 ? 18.852 -12.264 -15.991 1.00 92.50 189 ARG A O 1
ATOM 1585 N N . ILE A 1 190 ? 16.900 -11.167 -16.137 1.00 92.88 190 ILE A N 1
ATOM 1586 C CA . ILE A 1 190 ? 16.384 -11.663 -14.860 1.00 92.88 190 ILE A CA 1
ATOM 1587 C C . ILE A 1 190 ? 15.816 -13.072 -15.096 1.00 92.88 190 ILE A C 1
ATOM 1589 O O . ILE A 1 190 ? 14.868 -13.210 -15.866 1.00 92.88 190 ILE A O 1
ATOM 1593 N N . PRO A 1 191 ? 16.392 -14.127 -14.495 1.00 91.75 191 PRO A N 1
ATOM 1594 C CA . PRO A 1 191 ? 15.879 -15.481 -14.638 1.00 91.75 191 PRO A CA 1
ATOM 1595 C C . PRO A 1 191 ? 14.623 -15.694 -13.784 1.00 91.75 191 PRO A C 1
ATOM 1597 O O . PRO A 1 191 ? 14.469 -15.114 -12.709 1.00 91.75 191 PRO A O 1
ATOM 1600 N N . ASN A 1 192 ? 13.763 -16.622 -14.211 1.00 89.25 192 ASN A N 1
ATOM 1601 C CA . ASN A 1 192 ? 12.547 -16.982 -13.471 1.00 89.25 192 ASN A CA 1
ATOM 1602 C C . ASN A 1 192 ? 12.827 -17.566 -12.076 1.00 89.25 192 ASN A C 1
ATOM 1604 O O . ASN A 1 192 ? 11.945 -17.533 -11.226 1.00 89.25 192 ASN A O 1
ATOM 1608 N N . SER A 1 193 ? 14.033 -18.086 -11.821 1.00 90.12 193 SER A N 1
ATOM 1609 C CA . SER A 1 193 ? 14.454 -18.581 -10.500 1.00 90.12 193 SER A CA 1
ATOM 1610 C C . SER A 1 193 ? 14.582 -17.478 -9.448 1.00 90.12 193 SER A C 1
ATOM 1612 O O . SER A 1 193 ? 14.722 -17.764 -8.267 1.00 90.12 193 SER A O 1
ATOM 1614 N N . GLU A 1 194 ? 14.598 -16.213 -9.868 1.00 92.19 194 GLU A N 1
ATOM 1615 C CA . GLU A 1 194 ? 14.638 -15.066 -8.964 1.00 92.19 194 GLU A CA 1
ATOM 1616 C C . GLU A 1 194 ? 13.238 -14.534 -8.620 1.00 92.19 194 GLU A C 1
ATOM 1618 O O . GLU A 1 194 ? 13.137 -13.568 -7.862 1.00 92.19 194 GLU A O 1
ATOM 1623 N N . LEU A 1 195 ? 12.171 -15.129 -9.173 1.00 92.12 195 LEU A N 1
ATOM 1624 C CA . LEU A 1 195 ? 10.802 -14.714 -8.875 1.00 92.12 195 LEU A CA 1
ATOM 1625 C C . LEU A 1 195 ? 10.469 -14.991 -7.398 1.00 92.12 195 LEU A C 1
ATOM 1627 O O . LEU A 1 195 ? 10.705 -16.098 -6.908 1.00 92.12 195 LEU A O 1
ATOM 1631 N N . PRO A 1 196 ? 9.892 -14.009 -6.687 1.00 92.19 196 PRO A N 1
ATOM 1632 C CA . PRO A 1 196 ? 9.497 -14.179 -5.297 1.00 92.19 196 PRO A CA 1
ATOM 1633 C C . PRO A 1 196 ? 8.305 -15.134 -5.157 1.00 92.19 196 PRO A C 1
ATOM 1635 O O . PRO A 1 196 ? 7.611 -15.438 -6.126 1.00 92.19 196 PRO A O 1
ATOM 1638 N N . GLY A 1 197 ? 8.059 -15.612 -3.936 1.00 85.69 197 GLY A N 1
ATOM 1639 C CA . GLY A 1 197 ? 6.963 -16.544 -3.648 1.00 85.69 197 GLY A CA 1
ATOM 1640 C C . GLY A 1 197 ? 7.181 -17.969 -4.167 1.00 85.69 197 GLY A C 1
ATOM 1641 O O . GLY A 1 197 ? 6.334 -18.834 -3.948 1.00 85.69 197 GLY A O 1
ATOM 1642 N N . GLN A 1 198 ? 8.319 -18.254 -4.806 1.00 77.69 198 GLN A N 1
ATOM 1643 C CA . GLN A 1 198 ? 8.725 -19.627 -5.073 1.00 77.69 198 GLN A CA 1
ATOM 1644 C C . GLN A 1 198 ? 9.112 -20.287 -3.749 1.00 77.69 198 GLN A C 1
ATOM 1646 O O . GLN A 1 198 ? 10.085 -19.905 -3.099 1.00 77.69 198 GLN A O 1
ATOM 1651 N N . VAL A 1 199 ? 8.336 -21.288 -3.332 1.00 59.12 199 VAL A N 1
ATOM 1652 C CA . VAL A 1 199 ? 8.780 -22.217 -2.295 1.00 59.12 199 VAL A CA 1
ATOM 1653 C C . VAL A 1 199 ? 9.972 -22.949 -2.893 1.00 59.12 199 VAL A C 1
ATOM 1655 O O . VAL A 1 199 ? 9.805 -23.703 -3.850 1.00 59.12 199 VAL A O 1
ATOM 1658 N N . ASN A 1 200 ? 11.175 -22.708 -2.374 1.00 45.41 200 ASN A N 1
ATOM 1659 C CA . ASN A 1 200 ? 12.311 -23.563 -2.685 1.00 45.41 200 ASN A CA 1
ATOM 1660 C C . ASN A 1 200 ? 11.909 -24.993 -2.312 1.00 45.41 200 ASN A C 1
ATOM 1662 O O . ASN A 1 200 ? 11.932 -25.357 -1.142 1.00 45.41 200 ASN A O 1
ATOM 1666 N N . SER A 1 201 ? 11.562 -25.819 -3.295 1.00 38.56 201 SER A N 1
ATOM 1667 C CA . SER A 1 201 ? 11.308 -27.254 -3.130 1.00 38.56 201 SER A CA 1
ATOM 1668 C C . SER A 1 201 ? 12.603 -28.043 -2.869 1.00 38.56 201 SER A C 1
ATOM 1670 O O . SER A 1 201 ? 12.698 -29.220 -3.200 1.00 38.56 201 SER A O 1
ATOM 1672 N N . MET A 1 202 ? 13.621 -27.380 -2.316 1.00 39.75 202 MET A N 1
ATOM 1673 C CA . MET A 1 202 ? 14.912 -27.933 -1.925 1.00 39.75 202 MET A CA 1
ATOM 1674 C C . MET A 1 202 ? 15.306 -27.398 -0.544 1.00 39.75 202 MET A C 1
ATOM 1676 O O . MET A 1 202 ? 16.295 -26.678 -0.427 1.00 39.75 202 MET A O 1
ATOM 1680 N N . VAL A 1 203 ? 14.513 -27.735 0.477 1.00 39.00 203 VAL A N 1
ATOM 1681 C CA . VAL A 1 203 ? 14.964 -27.994 1.858 1.00 39.00 203 VAL A CA 1
ATOM 1682 C C . VAL A 1 203 ? 14.083 -29.094 2.434 1.00 39.00 203 VAL A C 1
ATOM 1684 O O . VAL A 1 203 ? 12.845 -28.958 2.311 1.00 39.00 203 VAL A O 1
#